Protein 6JLC (pdb70)

Foldseek 3Di:
DCALVNLVVLLVLLVVLLVLVVVVCVLQVPFLQCPCNVLQVVLSVVLNVVSVCRNVVHDDPPDPLLSVLLSVLSSLLSVLSNCCLVQVLFADVVLRNQLSVLSVVLSCQSSDPPHDSVNSVVSSVSNVVSSVVSSPGDGDDQQAFRDSSLLSVLVVLLVVLVVCCVVQQVVWHDPVLSVQLVVLSVVSVVLSPPRRRGSNNSVVSSVSNVVSSVVRNPHDTD

Organism: Mobiluncus curtisii (strain ATCC 43063 / DSM 2711 / V125) (NCBI:txid548479)

Nearest PDB structures (foldseek):
  6jlc-assembly1_A  TM=1.005E+00  e=8.292E-31  Mobiluncus curtisii ATCC 43063
  5h6i-assembly2_B  TM=9.182E-01  e=5.796E-13  Streptococcus agalactiae
  5y2g-assembly1_A  TM=9.085E-01  e=3.911E-11  Escherichia coli K-12
  5h6i-assembly3_C  TM=8.630E-01  e=7.891E-11  Streptococcus agalactiae
  6xss-assembly1_A  TM=3.675E-01  e=2.422E+00  synthetic construct

Sequence (222 aa):
ELTPSEAQSAIDDINAAVETLKEIQSEEPKADWSKEFDKLFATATELTQSLAVVAGGYQTLANPDLIMARTHLIVEIGLTVDKSANNLRYKIQKAHVELGFSVTRAIMRVANIGATVYQLNDSISDLRATYERVSTYRDLKSTDTATIYVKDLLNKAIWNTRVARDKEILTHKNFFRTYQTLNKEITKAVRVWFKAKATVAECDAAIAKLNTAYATAYSAPSV

Radius of gyration: 22.07 Å; Cα contacts (8 Å, |Δi|>4): 274; chains: 1; bounding box: 67×27×44 Å

InterPro domains:
  IPR010860 CAMP factor [PF07373] (126-344)

Secondary structure (DSSP, 8-state):
---HHHHHHHHHHHHHHHHHHHHHHHH-TT-GGGTTHHHHHHHHHHHHHHHHHHHTT----S-HHHHHHHHHHHHHHHHHHHHHHHH-TTB-HHHHHHHHHHHHHHHHHHT-TT--HHHHHHHHHHHHHHHHHHHTSPBPPTTSBPPHHHHHHHHHHHHHHHHHIIIIITTTB-HHHHHHHHHHHHHHHHHHH-TT-BHHHHHHHHHHHHHHHHHHHHSPB-

Solvent-accessible surface area: 12263 Å² total; per-residue (Å²): 204,35,60,68,83,86,0,78,59,3,16,76,73,0,66,58,10,15,106,42,0,105,115,12,54,90,82,2,87,166,6,52,1,14,161,43,1,119,78,0,31,57,13,4,70,115,8,20,112,29,1,49,55,19,31,48,62,156,155,39,177,48,79,56,96,43,21,47,4,32,2,94,0,0,41,16,0,3,97,3,1,52,96,1,10,106,90,4,39,77,30,22,70,113,0,0,79,42,1,2,131,4,1,21,122,2,0,83,76,0,30,63,178,50,6,62,45,178,65,0,64,94,17,16,66,46,0,142,57,4,29,130,108,0,37,109,39,153,81,25,124,64,105,47,59,13,12,51,2,0,26,15,55,0,34,58,13,1,141,94,8,59,72,28,31,61,135,61,0,106,77,90,33,58,137,183,24,42,74,79,2,48,112,43,7,64,112,3,34,172,25,70,145,100,81,148,1,34,4,44,60,0,52,42,4,26,58,113,1,86,92,14,45,58,88,4,114,90,20,116,70,153

B-factor: mean 38.99, std 14.36, range [19.61, 105.81]

Structure (mmCIF, N/CA/C/O backbone):
data_6JLC
#
_entry.id   6JLC
#
_cell.length_a   75.670
_cell.length_b   75.670
_cell.length_c   192.100
_cell.angle_alpha   90.00
_cell.angle_beta   90.00
_cell.angle_gamma   120.00
#
_symmetry.space_group_name_H-M   'P 65 2 2'
#
loop_
_entity.id
_entity.type
_entity.pdbx_description
1 polymer 'CAMP factor'
2 non-polymer 'ACETATE ION'
3 water water
#
loop_
_atom_site.group_PDB
_atom_site.id
_atom_site.type_symbol
_atom_site.label_atom_id
_atom_site.label_alt_id
_atom_site.label_comp_id
_atom_site.label_asym_id
_atom_site.label_entity_id
_atom_site.label_seq_id
_atom_site.pdbx_PDB_ins_code
_atom_site.Cartn_x
_atom_site.Cartn_y
_atom_site.Cartn_z
_atom_site.occupancy
_atom_site.B_iso_or_equiv
_atom_site.auth_seq_id
_atom_site.auth_comp_id
_atom_site.auth_asym_id
_atom_site.auth_atom_id
_atom_site.pdbx_PDB_model_num
ATOM 1 N N . GLU A 1 5 ? 16.432 -14.071 4.811 1.00 78.70 3 GLU A N 1
ATOM 2 C CA . GLU A 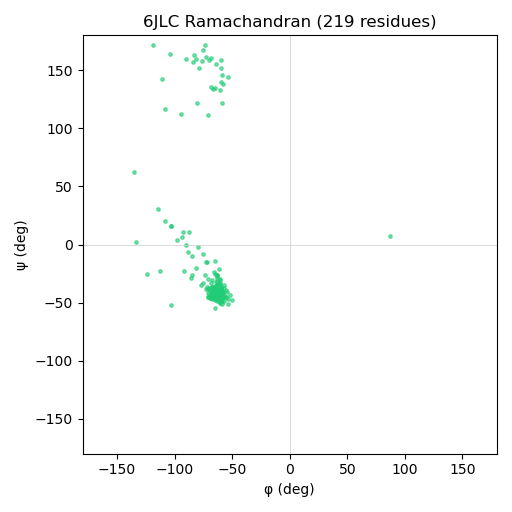1 5 ? 15.789 -15.361 4.698 1.00 71.09 3 GLU A CA 1
ATOM 3 C C . GLU A 1 5 ? 14.362 -15.277 4.178 1.00 57.63 3 GLU A C 1
ATOM 4 O O . GLU A 1 5 ? 13.835 -16.283 3.739 1.00 55.85 3 GLU A O 1
ATOM 10 N N . LEU A 1 6 ? 13.749 -14.097 4.220 1.00 44.96 4 LEU A N 1
ATOM 11 C CA . LEU A 1 6 ? 12.409 -13.946 3.663 1.00 43.03 4 LEU A CA 1
ATOM 12 C C . LEU A 1 6 ? 12.646 -13.457 2.263 1.00 38.21 4 LEU A C 1
ATOM 13 O O . LEU A 1 6 ? 13.126 -12.382 2.073 1.00 39.16 4 LEU A O 1
ATOM 18 N N . THR A 1 7 ? 12.325 -14.275 1.285 1.00 39.20 5 THR A N 1
ATOM 19 C CA . THR A 1 7 ? 12.548 -13.904 -0.097 1.00 34.78 5 THR A CA 1
ATOM 20 C C . THR A 1 7 ? 11.457 -13.015 -0.670 1.00 35.44 5 THR A C 1
ATOM 21 O O . THR A 1 7 ? 10.379 -12.986 -0.161 1.00 30.77 5 THR A O 1
ATOM 25 N N . PRO A 1 8 ? 11.764 -12.299 -1.741 1.00 31.68 6 PRO A N 1
ATOM 26 C CA . PRO A 1 8 ? 10.709 -11.475 -2.354 1.00 30.36 6 PRO A CA 1
ATOM 27 C C . PRO A 1 8 ? 9.462 -12.269 -2.698 1.00 31.39 6 PRO A C 1
ATOM 28 O O . PRO A 1 8 ? 8.336 -11.790 -2.500 1.00 29.28 6 PRO A O 1
ATOM 32 N N . SER A 1 9 ? 9.633 -13.485 -3.214 1.00 28.71 7 SER A N 1
ATOM 33 C CA . SER A 1 9 ? 8.474 -14.288 -3.580 1.00 29.28 7 SER A CA 1
ATOM 34 C C . SER A 1 9 ? 7.647 -14.642 -2.352 1.00 27.99 7 SER A C 1
ATOM 35 O O . SER A 1 9 ? 6.416 -14.506 -2.352 1.00 30.89 7 SER A O 1
ATOM 38 N N . GLU A 1 10 ? 8.312 -15.109 -1.296 1.00 31.03 8 GLU A N 1
ATOM 39 C CA . GLU A 1 10 ? 7.618 -15.395 -0.042 1.00 33.34 8 GLU A CA 1
ATOM 40 C C . GLU A 1 10 ? 6.911 -14.156 0.496 1.00 31.03 8 GLU A C 1
ATOM 41 O O . GLU A 1 10 ? 5.776 -14.247 0.982 1.00 28.60 8 GLU A O 1
ATOM 47 N N . ALA A 1 11 ? 7.561 -12.986 0.409 1.00 29.48 9 ALA A N 1
ATOM 48 C CA . ALA A 1 11 ? 6.926 -11.745 0.856 1.00 28.19 9 ALA A CA 1
ATOM 49 C C . ALA A 1 11 ? 5.684 -11.430 0.032 1.00 28.74 9 ALA A C 1
ATOM 50 O O . ALA A 1 11 ? 4.670 -10.985 0.581 1.00 23.06 9 ALA A O 1
ATOM 52 N N . GLN A 1 12 ? 5.735 -11.656 -1.292 1.00 23.82 10 GLN A N 1
ATOM 53 C CA . GLN A 1 12 ? 4.553 -11.386 -2.105 1.00 26.52 10 GLN A CA 1
ATOM 54 C C . GLN A 1 12 ? 3.417 -12.348 -1.774 1.00 24.50 10 GLN A C 1
ATOM 55 O O . GLN A 1 12 ? 2.249 -11.946 -1.766 1.00 25.53 10 GLN A O 1
ATOM 61 N N . SER A 1 13 ? 3.734 -13.627 -1.511 1.00 26.42 11 SER A N 1
ATOM 62 C CA . SER A 1 13 ? 2.686 -14.574 -1.132 1.00 27.54 11 SER A CA 1
ATOM 63 C C . SER A 1 13 ? 1.998 -14.127 0.145 1.00 27.60 11 SER A C 1
ATOM 64 O O . SER A 1 13 ? 0.772 -14.219 0.265 1.00 26.67 11 SER A O 1
ATOM 67 N N . ALA A 1 14 ? 2.786 -13.655 1.116 1.00 28.43 12 ALA A N 1
ATOM 68 C CA . ALA A 1 14 ? 2.224 -13.155 2.363 1.00 26.91 12 ALA A CA 1
ATOM 69 C C . ALA A 1 14 ? 1.292 -11.981 2.100 1.00 25.14 12 ALA A C 1
ATOM 70 O O . ALA A 1 14 ? 0.181 -11.922 2.639 1.00 26.61 12 ALA A O 1
ATOM 72 N N . ILE A 1 15 ? 1.733 -11.032 1.265 1.00 25.88 13 ILE A N 1
ATOM 73 C CA . ILE A 1 15 ? 0.874 -9.910 0.881 1.00 25.14 13 ILE A CA 1
ATOM 74 C C . ILE A 1 15 ? -0.449 -10.419 0.330 1.00 26.99 13 ILE A C 1
ATOM 75 O O . ILE A 1 15 ? -1.532 -9.974 0.733 1.00 26.36 13 ILE A O 1
ATOM 80 N N . ASP A 1 16 ? -0.377 -11.340 -0.638 1.00 22.69 14 ASP A N 1
ATOM 81 C CA . ASP A 1 16 ? -1.598 -11.848 -1.255 1.00 28.76 14 ASP A CA 1
ATOM 82 C C . ASP A 1 16 ? -2.510 -12.492 -0.217 1.00 28.59 14 ASP A C 1
ATOM 83 O O . ASP A 1 16 ? -3.736 -12.318 -0.268 1.00 25.84 14 ASP A O 1
ATOM 88 N N . ASP A 1 17 ? -1.930 -13.268 0.711 1.00 27.95 15 ASP A N 1
ATOM 89 C CA . ASP A 1 17 ? -2.737 -13.937 1.734 1.00 30.21 15 ASP A CA 1
ATOM 90 C C . ASP A 1 17 ? -3.393 -12.929 2.658 1.00 26.64 15 ASP A C 1
ATOM 91 O O . ASP A 1 17 ? -4.552 -13.105 3.063 1.00 26.17 15 ASP A O 1
ATOM 96 N N . ILE A 1 18 ? -2.662 -11.875 3.013 1.00 26.08 16 ILE A N 1
ATOM 97 C CA . ILE A 1 18 ? -3.228 -10.836 3.866 1.00 25.76 16 ILE A CA 1
ATOM 98 C C . ILE A 1 18 ? -4.373 -10.133 3.148 1.00 29.49 16 ILE A C 1
ATOM 99 O O . ILE A 1 18 ? -5.460 -9.945 3.707 1.00 26.85 16 ILE A O 1
ATOM 104 N N . ASN A 1 19 ? -4.156 -9.753 1.887 1.00 27.68 17 ASN A N 1
ATOM 105 C CA . ASN A 1 19 ? -5.204 -9.035 1.162 1.00 30.68 17 ASN A CA 1
ATOM 106 C C . ASN A 1 19 ? -6.454 -9.894 0.984 1.00 27.99 17 ASN A C 1
ATOM 107 O O . ASN A 1 19 ? -7.582 -9.394 1.102 1.00 30.73 17 ASN A O 1
ATOM 112 N N . ALA A 1 20 ? -6.279 -11.194 0.735 1.00 27.05 18 ALA A N 1
ATOM 113 C CA . ALA A 1 20 ? -7.432 -12.089 0.661 1.00 29.28 18 ALA A CA 1
ATOM 114 C C . ALA A 1 20 ? -8.170 -12.165 1.997 1.00 33.36 18 ALA A C 1
ATOM 115 O O . ALA A 1 20 ? -9.406 -12.189 2.026 1.00 31.21 18 ALA A O 1
ATOM 117 N N . ALA A 1 21 ? -7.433 -12.224 3.114 1.00 30.62 19 ALA A N 1
ATOM 118 C CA . ALA A 1 21 ? -8.085 -12.220 4.420 1.00 28.45 19 ALA A CA 1
ATOM 119 C C . ALA A 1 21 ? -8.862 -10.931 4.632 1.00 31.21 19 ALA A C 1
ATOM 120 O O . ALA A 1 21 ? -9.993 -10.949 5.129 1.00 27.81 19 ALA A O 1
ATOM 122 N N . VAL A 1 22 ? -8.275 -9.798 4.248 1.00 29.09 20 VAL A N 1
ATOM 123 C CA . VAL A 1 22 ? -8.941 -8.519 4.473 1.00 32.83 20 VAL A CA 1
ATOM 124 C C . VAL A 1 22 ? -10.207 -8.412 3.622 1.00 31.48 20 VAL A C 1
ATOM 125 O O . VAL A 1 22 ? -11.229 -7.888 4.079 1.00 29.25 20 VAL A O 1
ATOM 129 N N . GLU A 1 23 ? -10.186 -8.935 2.397 1.00 30.89 21 GLU A N 1
ATOM 130 C CA . GLU A 1 23 ? -11.403 -8.843 1.590 1.00 34.35 21 GLU A CA 1
ATOM 131 C C . GLU A 1 23 ? -12.517 -9.707 2.171 1.00 34.53 21 GLU A C 1
ATOM 132 O O . GLU A 1 23 ? -13.680 -9.292 2.187 1.00 30.40 21 GLU A O 1
ATOM 138 N N . THR A 1 24 ? -12.166 -10.890 2.684 1.00 30.77 22 THR A N 1
ATOM 139 C CA . THR A 1 24 ? -13.167 -11.719 3.349 1.00 32.17 22 THR A CA 1
ATOM 140 C C . THR A 1 24 ? -13.774 -10.982 4.535 1.00 37.71 22 THR A C 1
ATOM 141 O O . THR A 1 24 ? -14.998 -10.965 4.719 1.00 31.45 22 THR A O 1
ATOM 145 N N . LEU A 1 25 ? -12.921 -10.345 5.343 1.00 25.77 23 LEU A N 1
ATOM 146 C CA . LEU A 1 25 ? -13.409 -9.673 6.539 1.00 28.86 23 LEU A CA 1
ATOM 147 C C . LEU A 1 25 ? -14.293 -8.481 6.197 1.00 32.01 23 LEU A C 1
ATOM 148 O O . LEU A 1 25 ? -15.295 -8.239 6.877 1.00 30.24 23 LEU A O 1
ATOM 153 N N . LYS A 1 26 ? -13.936 -7.716 5.161 1.00 31.95 24 LYS A N 1
ATOM 154 C CA . LYS A 1 26 ? -14.761 -6.573 4.774 1.00 36.05 24 LYS A CA 1
ATOM 155 C C . LYS A 1 26 ? -16.148 -7.014 4.316 1.00 35.44 24 LYS A C 1
ATOM 156 O O . LYS A 1 26 ? -17.147 -6.356 4.628 1.00 37.95 24 LYS A O 1
ATOM 162 N N . GLU A 1 27 ? -16.230 -8.121 3.576 1.00 35.42 25 GLU A N 1
ATOM 163 C CA . GLU A 1 27 ? -17.533 -8.629 3.147 1.00 39.74 25 GLU A CA 1
ATOM 164 C C . GLU A 1 27 ? -18.391 -9.011 4.346 1.00 40.06 25 GLU A C 1
ATOM 165 O O . GLU A 1 27 ? -19.569 -8.650 4.422 1.00 37.47 25 GLU A O 1
ATOM 171 N N . ILE A 1 28 ? -17.817 -9.741 5.299 1.00 35.52 26 ILE A N 1
ATOM 172 C CA . ILE A 1 28 ? -18.591 -10.125 6.474 1.00 36.30 26 ILE A CA 1
ATOM 173 C C . ILE A 1 28 ? -18.985 -8.897 7.286 1.00 41.61 26 ILE A C 1
ATOM 174 O O . ILE A 1 28 ? -20.093 -8.830 7.839 1.00 40.95 26 ILE A O 1
ATOM 179 N N . GLN A 1 29 ? -18.093 -7.905 7.376 1.00 34.25 27 GLN A N 1
ATOM 180 C CA . GLN A 1 29 ? -18.428 -6.700 8.131 1.00 38.64 27 GLN A CA 1
ATOM 181 C C . GLN A 1 29 ? -19.602 -5.971 7.493 1.00 42.87 27 GLN A C 1
ATOM 182 O O . GLN A 1 29 ? -20.461 -5.419 8.194 1.00 43.80 27 GLN A O 1
ATOM 188 N N . SER A 1 30 ? -19.643 -5.959 6.161 1.00 39.84 28 SER A N 1
ATOM 189 C CA . SER A 1 30 ? -20.764 -5.378 5.431 1.00 45.40 28 SER A CA 1
ATOM 190 C C . SER A 1 30 ? -22.075 -6.079 5.776 1.00 45.95 28 SER A C 1
ATOM 191 O O . SER A 1 30 ? -23.117 -5.431 5.915 1.00 47.96 28 SER A O 1
ATOM 194 N N . GLU A 1 31 ? -22.040 -7.402 5.930 1.00 39.03 29 GLU A N 1
ATOM 195 C CA . GLU A 1 31 ? -23.269 -8.146 6.186 1.00 43.64 29 GLU A CA 1
ATOM 196 C C . GLU A 1 31 ? -23.645 -8.177 7.663 1.00 44.91 29 GLU A C 1
ATOM 197 O O . GLU A 1 31 ? -24.827 -8.341 7.993 1.00 42.62 29 GLU A O 1
ATOM 203 N N . GLU A 1 32 ? -22.674 -8.049 8.572 1.00 34.46 30 GLU A N 1
ATOM 204 C CA . GLU A 1 32 ? -22.937 -8.186 10.002 1.00 38.31 30 GLU A CA 1
ATOM 205 C C . GLU A 1 32 ? -22.234 -7.065 10.770 1.00 43.51 30 GLU A C 1
ATOM 206 O O . GLU A 1 32 ? -21.386 -7.317 11.621 1.00 36.41 30 GLU A O 1
ATOM 212 N N . PRO A 1 33 ? -22.610 -5.806 10.501 1.00 46.11 31 PRO A N 1
ATOM 213 C CA . PRO A 1 33 ? -21.822 -4.676 11.049 1.00 42.89 31 PRO A CA 1
ATOM 214 C C . PRO A 1 33 ? -21.812 -4.590 12.564 1.00 38.80 31 PRO A C 1
ATOM 215 O O . PRO A 1 33 ? -20.862 -4.038 13.137 1.00 43.33 31 PRO A O 1
ATOM 219 N N . LYS A 1 34 ? -22.846 -5.090 13.233 1.00 36.27 32 LYS A N 1
ATOM 220 C CA . LYS A 1 34 ? -22.923 -5.038 14.684 1.00 42.97 32 LYS A CA 1
ATOM 221 C C . LYS A 1 34 ? -22.366 -6.296 15.345 1.00 47.07 32 LYS A C 1
ATOM 222 O O . LYS A 1 34 ? -22.543 -6.472 16.555 1.00 47.70 32 LYS A O 1
ATOM 228 N N . ALA A 1 35 ? -21.701 -7.170 14.584 1.00 40.55 33 ALA A N 1
ATOM 229 C CA . ALA A 1 35 ? -21.165 -8.399 15.157 1.00 38.43 33 ALA A CA 1
ATOM 230 C C . ALA A 1 35 ? -20.183 -8.092 16.278 1.00 37.34 33 ALA A C 1
ATOM 231 O O . ALA A 1 35 ? -19.460 -7.096 16.245 1.00 39.48 33 ALA A O 1
ATOM 233 N N . ASP A 1 36 ? -20.176 -8.964 17.291 1.00 38.64 34 ASP A N 1
ATOM 234 C CA . ASP A 1 36 ? -19.251 -8.799 18.408 1.00 43.99 34 ASP A CA 1
ATOM 235 C C . ASP A 1 36 ? -17.795 -8.844 17.944 1.00 45.17 34 ASP A C 1
ATOM 236 O O . ASP A 1 36 ? -16.939 -8.146 18.502 1.00 43.42 34 ASP A O 1
ATOM 241 N N . TRP A 1 37 ? -17.501 -9.638 16.911 1.00 39.89 35 TRP A N 1
ATOM 242 C CA . TRP A 1 37 ? -16.128 -9.772 16.436 1.00 38.35 35 TRP A CA 1
ATOM 243 C C . TRP A 1 37 ? -15.609 -8.529 15.711 1.00 42.07 35 TRP A C 1
ATOM 244 O O . TRP A 1 37 ? -14.393 -8.403 15.529 1.00 43.85 35 TRP A O 1
ATOM 255 N N . SER A 1 38 ? -16.480 -7.605 15.301 1.00 38.89 36 SER A N 1
ATOM 256 C CA . SER A 1 38 ? -16.067 -6.503 14.438 1.00 37.09 36 SER A CA 1
ATOM 257 C C . SER A 1 38 ? -15.693 -5.239 15.206 1.00 38.02 36 SER A C 1
ATOM 258 O O . SER A 1 38 ? -15.424 -4.203 14.578 1.00 32.56 36 SER A O 1
ATOM 261 N N . LYS A 1 39 ? -15.646 -5.304 16.541 1.00 38.23 37 LYS A N 1
ATOM 262 C CA . LYS A 1 39 ? -15.381 -4.112 17.345 1.00 42.02 37 LYS A CA 1
ATOM 263 C C . LYS A 1 39 ? -14.126 -3.369 16.887 1.00 38.41 37 LYS A C 1
ATOM 264 O O . LYS A 1 39 ? -14.134 -2.139 16.776 1.00 38.14 37 LYS A O 1
ATOM 270 N N . GLU A 1 40 ? -13.046 -4.093 16.588 1.00 35.19 38 GLU A N 1
ATOM 271 C CA . GLU A 1 40 ? -11.766 -3.469 16.265 1.00 33.01 38 GLU A CA 1
ATOM 272 C C . GLU A 1 40 ? -11.332 -3.714 14.817 1.00 32.42 38 GLU A C 1
ATOM 273 O O . GLU A 1 40 ? -10.134 -3.760 14.518 1.00 30.58 38 GLU A O 1
ATOM 279 N N . PHE A 1 41 ? -12.286 -3.847 13.893 1.00 33.17 39 PHE A N 1
ATOM 280 C CA . PHE A 1 41 ? -11.906 -4.109 12.505 1.00 31.74 39 PHE A CA 1
ATOM 281 C C . PHE A 1 41 ? -11.095 -2.956 11.912 1.00 29.04 39 PHE A C 1
ATOM 282 O O . PHE A 1 41 ? -10.212 -3.186 11.081 1.00 28.26 39 PHE A O 1
ATOM 290 N N . ASP A 1 42 ? -11.353 -1.717 12.346 1.00 35.03 40 ASP A N 1
ATOM 291 C CA . ASP A 1 42 ? -10.588 -0.571 11.840 1.00 38.63 40 ASP A CA 1
ATOM 292 C C . ASP A 1 42 ? -9.100 -0.708 12.153 1.00 35.82 40 ASP A C 1
ATOM 293 O O . ASP A 1 42 ? -8.242 -0.505 11.283 1.00 32.41 40 ASP A O 1
ATOM 298 N N . LYS A 1 43 ? -8.779 -1.039 13.403 1.00 31.64 41 LYS A N 1
ATOM 299 C CA . LYS A 1 43 ? -7.392 -1.281 13.783 1.00 31.43 41 LYS A CA 1
ATOM 300 C C . LYS A 1 43 ? -6.789 -2.434 12.982 1.00 27.99 41 LYS A C 1
ATOM 301 O O . LYS A 1 43 ? -5.635 -2.361 12.541 1.00 31.93 41 LYS A O 1
ATOM 307 N N . LEU A 1 44 ? -7.557 -3.507 12.789 1.00 25.39 42 LEU A N 1
ATOM 308 C CA . LEU A 1 44 ? -7.074 -4.658 12.025 1.00 26.71 42 LEU A CA 1
ATOM 309 C C . LEU A 1 44 ? -6.696 -4.264 10.601 1.00 30.30 42 LEU A C 1
ATOM 310 O O . LEU A 1 44 ? -5.633 -4.655 10.095 1.00 26.69 42 LEU A O 1
ATOM 315 N N . PHE A 1 45 ? -7.571 -3.511 9.924 1.00 27.21 43 PHE A N 1
ATOM 316 C CA . PHE A 1 45 ? -7.304 -3.150 8.532 1.00 28.06 43 PHE A CA 1
ATOM 317 C C . PHE A 1 45 ? -6.107 -2.212 8.424 1.00 27.28 43 PHE A C 1
ATOM 318 O O . PHE A 1 45 ? -5.301 -2.324 7.491 1.00 29.37 43 PHE A O 1
ATOM 326 N N . ALA A 1 46 ? -5.974 -1.279 9.369 1.00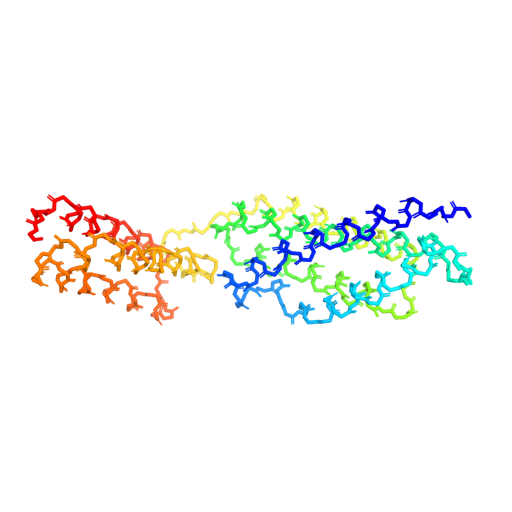 28.24 44 ALA A N 1
ATOM 327 C CA . ALA A 1 46 ? -4.813 -0.401 9.363 1.00 24.50 44 ALA A CA 1
ATOM 328 C C . ALA A 1 46 ? -3.531 -1.194 9.585 1.00 27.19 44 ALA A C 1
ATOM 329 O O . ALA A 1 46 ? -2.509 -0.922 8.945 1.00 25.74 44 ALA A O 1
ATOM 331 N N . THR A 1 47 ? -3.563 -2.173 10.497 1.00 26.31 45 THR A N 1
ATOM 332 C CA . THR A 1 47 ? -2.391 -3.012 10.723 1.00 25.93 45 THR A CA 1
ATOM 333 C C . THR A 1 47 ? -2.058 -3.822 9.479 1.00 25.31 45 THR A C 1
ATOM 334 O O . THR A 1 47 ? -0.884 -3.997 9.133 1.00 24.85 45 THR A O 1
ATOM 338 N N . ALA A 1 48 ? -3.085 -4.328 8.795 1.00 24.05 46 ALA A N 1
ATOM 339 C CA . ALA A 1 48 ? -2.855 -5.114 7.589 1.00 24.43 46 ALA A CA 1
ATOM 340 C C . ALA A 1 48 ? -2.139 -4.285 6.536 1.00 27.67 46 ALA A C 1
ATOM 341 O O . ALA A 1 48 ? -1.237 -4.772 5.840 1.00 24.44 46 ALA A O 1
ATOM 343 N N . THR A 1 49 ? -2.513 -3.008 6.434 1.00 27.96 47 THR A N 1
ATOM 344 C CA . THR A 1 49 ? -1.847 -2.105 5.510 1.00 27.22 47 THR A CA 1
ATOM 345 C C . THR A 1 49 ? -0.387 -1.896 5.882 1.00 28.13 47 THR A C 1
ATOM 346 O O . THR A 1 49 ? 0.490 -1.917 5.011 1.00 28.06 47 THR A O 1
ATOM 350 N N . GLU A 1 50 ? -0.103 -1.687 7.168 1.00 25.36 48 GLU A N 1
ATOM 351 C CA . GLU A 1 50 ? 1.286 -1.537 7.585 1.00 27.91 48 GLU A CA 1
ATOM 352 C C . GLU A 1 50 ? 2.074 -2.804 7.293 1.00 25.42 48 GLU A C 1
ATOM 353 O O . GLU A 1 50 ? 3.240 -2.740 6.885 1.00 27.90 48 GLU A O 1
ATOM 359 N N . LEU A 1 51 ? 1.454 -3.965 7.512 1.00 24.77 49 LEU A N 1
ATOM 360 C CA . LEU A 1 51 ? 2.148 -5.229 7.301 1.00 26.33 49 LEU A CA 1
ATOM 361 C C . LEU A 1 51 ? 2.474 -5.439 5.818 1.00 25.04 49 LEU A C 1
ATOM 362 O O . LEU A 1 51 ? 3.602 -5.812 5.468 1.00 26.53 49 LEU A O 1
ATOM 367 N N . THR A 1 52 ? 1.524 -5.161 4.928 1.00 26.13 50 THR A N 1
ATOM 368 C CA . THR A 1 52 ? 1.816 -5.380 3.515 1.00 27.81 50 THR A CA 1
ATOM 369 C C . THR A 1 52 ? 2.803 -4.346 2.991 1.00 26.54 50 THR A C 1
ATOM 370 O O . THR A 1 52 ? 3.590 -4.649 2.090 1.00 29.02 50 THR A O 1
ATOM 374 N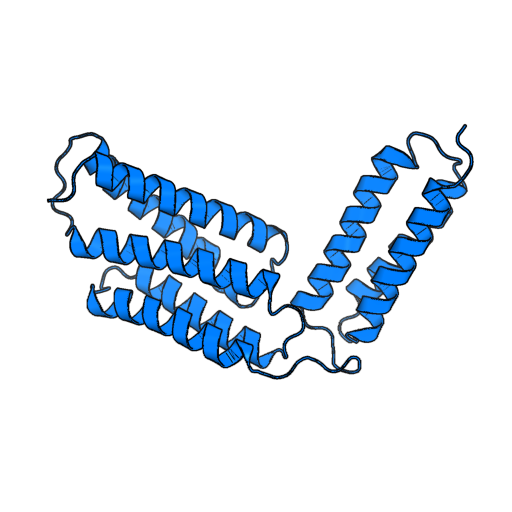 N . GLN A 1 53 ? 2.809 -3.137 3.560 1.00 28.23 51 GLN A N 1
ATOM 375 C CA . GLN A 1 53 ? 3.813 -2.147 3.173 1.00 31.45 51 GLN A CA 1
ATOM 376 C C . GLN A 1 53 ? 5.210 -2.602 3.575 1.00 30.79 51 GLN A C 1
ATOM 377 O O . GLN A 1 53 ? 6.174 -2.419 2.820 1.00 30.52 51 GLN A O 1
ATOM 383 N N . SER A 1 54 ? 5.342 -3.191 4.764 1.00 26.28 52 SER A N 1
ATOM 384 C CA . SER A 1 54 ? 6.633 -3.726 5.174 1.00 24.91 52 SER A CA 1
ATOM 385 C C . SER A 1 54 ? 7.031 -4.907 4.299 1.00 32.02 52 SER A C 1
ATOM 386 O O . SER A 1 54 ? 8.209 -5.062 3.948 1.00 31.20 52 SER A O 1
ATOM 389 N N . LEU A 1 55 ? 6.064 -5.758 3.953 1.00 25.10 53 LEU A N 1
ATOM 390 C CA . LEU A 1 55 ? 6.357 -6.875 3.057 1.00 28.06 53 LEU A CA 1
ATOM 391 C C . LEU A 1 55 ? 6.693 -6.387 1.656 1.00 27.83 53 LEU A C 1
ATOM 392 O O . LEU A 1 55 ? 7.542 -6.976 0.973 1.00 30.49 53 LEU A O 1
ATOM 397 N N . ALA A 1 56 ? 6.018 -5.325 1.201 1.00 25.28 54 ALA A N 1
ATOM 398 C CA . ALA A 1 56 ? 6.255 -4.823 -0.148 1.00 30.09 54 ALA A CA 1
ATOM 399 C C . ALA A 1 56 ? 7.685 -4.337 -0.306 1.00 32.05 54 ALA A C 1
ATOM 400 O O . ALA A 1 56 ? 8.243 -4.379 -1.413 1.00 34.61 54 ALA A O 1
ATOM 402 N N . VAL A 1 57 ? 8.291 -3.871 0.785 1.00 28.18 55 VAL A N 1
ATOM 403 C CA . VAL A 1 57 ? 9.688 -3.465 0.745 1.00 32.14 55 VAL A CA 1
ATOM 404 C C . VAL A 1 57 ? 10.568 -4.649 0.375 1.00 34.26 55 VAL A C 1
ATOM 405 O O . VAL A 1 57 ? 11.474 -4.531 -0.460 1.00 38.28 55 VAL A O 1
ATOM 409 N N . VAL A 1 58 ? 10.298 -5.817 0.973 1.00 28.28 56 VAL A N 1
ATOM 410 C CA . VAL A 1 58 ? 11.071 -7.015 0.653 1.00 31.80 56 VAL A CA 1
ATOM 411 C C . VAL A 1 58 ? 10.738 -7.501 -0.753 1.00 28.87 56 VAL A C 1
ATOM 412 O O . VAL A 1 58 ? 11.635 -7.846 -1.536 1.00 30.38 56 VAL A O 1
ATOM 416 N N . ALA A 1 59 ? 9.447 -7.549 -1.099 1.00 27.12 57 ALA A N 1
ATOM 417 C CA . ALA A 1 59 ? 9.073 -8.025 -2.432 1.00 29.41 57 ALA A CA 1
ATOM 418 C C . ALA A 1 59 ? 9.675 -7.150 -3.524 1.00 36.84 57 ALA A C 1
ATOM 419 O O . ALA A 1 59 ? 9.964 -7.640 -4.626 1.00 35.46 57 ALA A O 1
ATOM 421 N N . GLY A 1 60 ? 9.884 -5.864 -3.233 1.00 30.36 58 GLY A N 1
ATOM 422 C CA . GLY A 1 60 ? 10.484 -4.919 -4.162 1.00 29.16 58 GLY A CA 1
ATOM 423 C C . GLY A 1 60 ? 11.988 -4.980 -4.254 1.00 31.45 58 GLY A C 1
ATOM 424 O O . GLY A 1 60 ? 12.588 -4.228 -5.030 1.00 31.40 58 GLY A O 1
ATOM 425 N N . GLY A 1 61 ? 12.626 -5.845 -3.466 1.00 31.41 59 GLY A N 1
ATOM 426 C CA . GLY A 1 61 ? 14.064 -6.000 -3.516 1.00 31.74 59 GLY A CA 1
ATOM 427 C C . GLY A 1 61 ? 14.840 -5.048 -2.642 1.00 36.50 59 GLY A C 1
ATOM 428 O O . GLY A 1 61 ? 16.074 -5.011 -2.736 1.00 37.17 59 GLY A O 1
ATOM 429 N N . TYR A 1 62 ? 14.162 -4.274 -1.805 1.00 33.72 60 TYR A N 1
ATOM 430 C CA . TYR A 1 62 ? 14.814 -3.416 -0.838 1.00 30.80 60 TYR A CA 1
ATOM 431 C C . TYR A 1 62 ? 15.010 -4.197 0.459 1.00 39.35 60 TYR A C 1
ATOM 432 O O . TYR A 1 62 ? 14.353 -5.211 0.704 1.00 46.46 60 TYR A O 1
ATOM 441 N N . GLN A 1 63 ? 15.938 -3.734 1.278 1.00 44.20 61 GLN A N 1
ATOM 442 C CA . GLN A 1 63 ? 16.299 -4.445 2.498 1.00 52.59 61 GLN A CA 1
ATOM 443 C C . GLN A 1 63 ? 15.789 -3.680 3.712 1.00 55.69 61 GLN A C 1
ATOM 444 O O . GLN A 1 63 ? 16.220 -2.548 3.965 1.00 50.30 61 GLN A O 1
ATOM 450 N N . THR A 1 64 ? 14.882 -4.303 4.461 1.00 55.86 62 THR A N 1
ATOM 451 C CA . THR A 1 64 ? 14.408 -3.786 5.733 1.00 47.60 62 THR A CA 1
ATOM 452 C C . THR A 1 64 ? 14.925 -4.677 6.854 1.00 51.37 62 THR A C 1
ATOM 453 O O . THR A 1 64 ? 15.016 -5.899 6.694 1.00 44.36 62 THR A O 1
ATOM 457 N N . LEU A 1 65 ? 15.278 -4.069 7.982 1.00 50.67 63 LEU A N 1
ATOM 458 C CA . LEU A 1 65 ? 15.776 -4.834 9.115 1.00 54.01 63 LEU A CA 1
ATOM 459 C C . LEU A 1 65 ? 14.660 -5.336 10.026 1.00 54.52 63 LEU A C 1
ATOM 460 O O . LEU A 1 65 ? 14.949 -5.846 11.113 1.00 50.57 63 LEU A O 1
ATOM 465 N N . ALA A 1 66 ? 13.403 -5.226 9.601 1.00 55.12 64 ALA A N 1
ATOM 466 C CA . ALA A 1 66 ? 12.294 -5.751 10.388 1.00 61.88 64 ALA A CA 1
ATOM 467 C C . ALA A 1 66 ? 12.382 -7.274 10.490 1.00 65.22 64 ALA A C 1
ATOM 468 O O . ALA A 1 66 ? 12.623 -7.967 9.496 1.00 73.22 64 ALA A O 1
ATOM 470 N N . ASN A 1 67 ? 12.184 -7.785 11.709 1.00 49.32 65 ASN A N 1
ATOM 471 C CA . ASN A 1 67 ? 12.349 -9.203 12.034 1.00 37.68 65 ASN A CA 1
ATOM 472 C C . ASN A 1 67 ? 11.432 -10.094 11.190 1.00 45.54 65 ASN A C 1
ATOM 473 O O . ASN A 1 67 ? 10.202 -9.937 11.258 1.00 42.29 65 ASN A O 1
ATOM 478 N N . PRO A 1 68 ? 11.974 -11.058 10.425 1.00 52.81 66 PRO A N 1
ATOM 479 C CA . PRO A 1 68 ? 11.108 -11.874 9.547 1.00 50.82 66 PRO A CA 1
ATOM 480 C C . PRO A 1 68 ? 10.194 -12.837 10.288 1.00 48.42 66 PRO A C 1
ATOM 481 O O . PRO A 1 68 ? 9.060 -13.070 9.844 1.00 34.12 66 PRO A O 1
ATOM 485 N N . ASP A 1 69 ? 10.663 -13.452 11.379 1.00 38.34 67 ASP A N 1
ATOM 486 C CA . ASP A 1 69 ? 9.796 -14.373 12.106 1.00 40.19 67 ASP A CA 1
ATOM 487 C C . ASP A 1 69 ? 8.597 -13.631 12.679 1.00 33.71 67 ASP A C 1
ATOM 488 O O . ASP A 1 69 ? 7.487 -14.175 12.743 1.00 32.54 67 ASP A O 1
ATOM 493 N N . LEU A 1 70 ? 8.806 -12.374 13.071 1.00 35.10 68 LEU A N 1
ATOM 494 C CA . LEU A 1 70 ? 7.728 -11.541 13.589 1.00 32.37 68 LEU A CA 1
ATOM 495 C C . LEU A 1 70 ? 6.756 -11.144 12.484 1.00 33.79 68 LEU A C 1
ATOM 496 O O . LEU A 1 70 ? 5.535 -11.208 12.666 1.00 27.75 68 LEU A O 1
ATOM 501 N N . ILE A 1 71 ? 7.278 -10.718 11.326 1.00 29.19 69 ILE A N 1
ATOM 502 C CA . ILE A 1 71 ? 6.395 -10.315 10.232 1.00 24.87 69 ILE A CA 1
ATOM 503 C C . ILE A 1 71 ? 5.529 -11.490 9.788 1.00 23.66 69 ILE A C 1
ATOM 504 O O . ILE A 1 71 ? 4.341 -11.324 9.476 1.00 27.23 69 ILE A O 1
ATOM 509 N N . MET A 1 72 ? 6.099 -12.696 9.758 1.00 26.17 70 MET A N 1
ATOM 510 C CA . MET A 1 72 ? 5.332 -13.853 9.310 1.00 27.63 70 MET A CA 1
ATOM 511 C C . MET A 1 72 ? 4.344 -14.314 10.379 1.00 26.62 70 MET A C 1
ATOM 512 O O . MET A 1 72 ? 3.265 -14.816 10.047 1.00 24.43 70 MET A O 1
ATOM 517 N N . ALA A 1 73 ? 4.698 -14.176 11.661 1.00 28.51 71 ALA A N 1
ATOM 518 C CA . ALA A 1 73 ? 3.730 -14.473 12.715 1.00 25.95 71 ALA A CA 1
ATOM 519 C C . ALA A 1 73 ? 2.539 -13.515 12.646 1.00 24.22 71 ALA A C 1
ATOM 520 O O . ALA A 1 73 ? 1.385 -13.941 12.789 1.00 25.24 71 ALA A O 1
ATOM 522 N N . ARG A 1 74 ? 2.791 -12.219 12.407 1.00 26.43 72 ARG A N 1
ATOM 523 C CA . ARG A 1 74 ? 1.675 -11.287 12.227 1.00 25.25 72 ARG A CA 1
ATOM 524 C C . ARG A 1 74 ? 0.844 -11.663 11.005 1.00 26.23 72 ARG A C 1
ATOM 525 O O . ARG A 1 74 ? -0.392 -11.582 11.030 1.00 24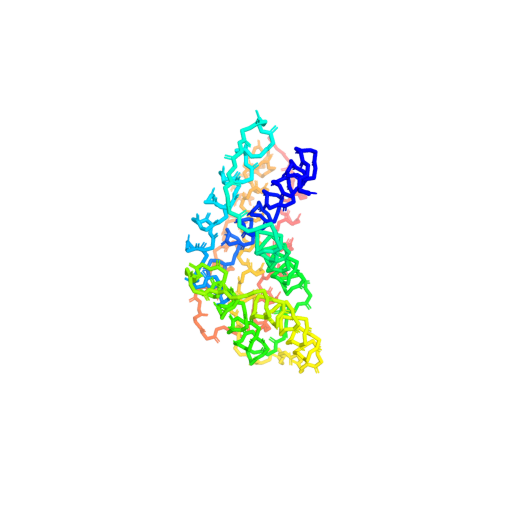.66 72 ARG A O 1
ATOM 533 N N . THR A 1 75 ? 1.516 -12.072 9.920 1.00 23.17 73 THR A N 1
ATOM 534 C CA . THR A 1 75 ? 0.819 -12.495 8.707 1.00 22.52 73 THR A CA 1
ATOM 535 C C . THR A 1 75 ? -0.081 -13.688 8.993 1.00 24.99 73 THR A C 1
ATOM 536 O O . THR A 1 75 ? -1.266 -13.686 8.641 1.00 24.35 73 THR A O 1
ATOM 540 N N . HIS A 1 76 ? 0.471 -14.725 9.632 1.00 24.00 74 HIS A N 1
ATOM 541 C CA . HIS A 1 76 ? -0.334 -15.897 9.960 1.00 26.56 74 HIS A CA 1
ATOM 542 C C . HIS A 1 76 ? -1.515 -15.537 10.851 1.00 22.33 74 HIS A C 1
ATOM 543 O O . HIS A 1 76 ? -2.598 -16.112 10.705 1.00 23.15 74 HIS A O 1
ATOM 550 N N . LEU A 1 77 ? -1.335 -14.587 11.775 1.00 23.34 75 LEU A N 1
ATOM 551 C CA . LEU A 1 77 ? -2.441 -14.246 12.671 1.00 19.61 75 LEU A CA 1
ATOM 552 C C . LEU A 1 77 ? -3.559 -13.504 11.931 1.00 24.51 75 LEU A C 1
ATOM 553 O O . LEU A 1 77 ? -4.747 -13.774 12.155 1.00 23.73 75 LEU A O 1
ATOM 558 N N . ILE A 1 78 ? -3.208 -12.572 11.039 1.00 22.34 76 ILE A N 1
ATOM 559 C CA . ILE A 1 78 ? -4.250 -11.919 10.249 1.00 22.64 76 ILE A CA 1
ATOM 560 C C . ILE A 1 78 ? -5.015 -12.946 9.425 1.00 24.93 76 ILE A C 1
ATOM 561 O O . ILE A 1 78 ? -6.251 -12.910 9.361 1.00 24.27 76 ILE A O 1
ATOM 566 N N . VAL A 1 79 ? -4.305 -13.904 8.816 1.00 22.97 77 VAL A N 1
ATOM 567 C CA . VAL A 1 79 ? -4.985 -14.939 8.040 1.00 21.42 77 VAL A CA 1
ATOM 568 C C . VAL A 1 79 ? -5.922 -15.735 8.934 1.00 26.73 77 VAL A C 1
ATOM 569 O O . VAL A 1 79 ? -7.060 -16.040 8.560 1.00 23.74 77 VAL A O 1
ATOM 573 N N . GLU A 1 80 ? -5.463 -16.055 10.147 1.00 24.50 78 GLU A N 1
ATOM 574 C CA . GLU A 1 80 ? -6.270 -16.837 11.075 1.00 23.39 78 GLU A CA 1
ATOM 575 C C . GLU A 1 80 ? -7.505 -16.073 11.518 1.00 23.13 78 GLU A C 1
ATOM 576 O O . GLU A 1 80 ? -8.572 -16.671 11.706 1.00 26.28 78 GLU A O 1
ATOM 582 N N . ILE A 1 81 ? -7.365 -14.766 11.750 1.00 24.30 79 ILE A N 1
ATOM 583 C CA . ILE A 1 81 ? -8.530 -13.962 12.099 1.00 22.72 79 ILE A CA 1
ATOM 584 C C . ILE A 1 81 ? -9.556 -14.032 10.977 1.00 24.82 79 ILE A C 1
ATOM 585 O O . ILE A 1 81 ? -10.756 -14.231 11.213 1.00 25.03 79 ILE A O 1
ATOM 590 N N . GLY A 1 82 ? -9.100 -13.883 9.732 1.00 24.45 80 GLY A N 1
ATOM 591 C CA . GLY A 1 82 ? -10.007 -14.031 8.600 1.00 27.05 80 GLY A CA 1
ATOM 592 C C . GLY A 1 82 ? -10.699 -15.386 8.574 1.00 32.72 80 GLY A C 1
ATOM 593 O O . GLY A 1 82 ? -11.921 -15.471 8.424 1.00 28.79 80 GLY A O 1
ATOM 594 N N . LEU A 1 83 ? -9.917 -16.462 8.723 1.00 27.63 81 LEU A N 1
ATOM 595 C CA . LEU A 1 83 ? -10.508 -17.799 8.697 1.00 29.89 81 LEU A CA 1
ATOM 596 C C . LEU A 1 83 ? -11.528 -17.973 9.809 1.00 30.11 81 LEU A C 1
ATOM 597 O O . LEU A 1 83 ? -12.577 -18.602 9.608 1.00 26.81 81 LEU A O 1
ATOM 602 N N . THR A 1 84 ? -11.221 -17.450 10.999 1.00 26.51 82 THR A N 1
ATOM 603 C CA . THR A 1 84 ? -12.081 -17.676 12.156 1.00 26.39 82 THR A CA 1
ATOM 604 C C . THR A 1 84 ? -13.425 -16.975 11.983 1.00 24.54 82 THR A C 1
ATOM 605 O O . THR A 1 84 ? -14.487 -17.552 12.263 1.00 28.39 82 THR A O 1
ATOM 609 N N . VAL A 1 85 ? -13.389 -15.709 11.568 1.00 25.02 83 VAL A N 1
ATOM 610 C CA . VAL A 1 85 ? -14.613 -14.941 11.396 1.00 25.55 83 VAL A CA 1
ATOM 611 C C . VAL A 1 85 ? -15.448 -15.536 10.267 1.00 27.64 83 VAL A C 1
ATOM 612 O O . VAL A 1 85 ? -16.678 -15.597 10.354 1.00 28.27 83 VAL A O 1
ATOM 616 N N . ASP A 1 86 ? -14.789 -16.010 9.208 1.00 27.35 84 ASP A N 1
ATOM 617 C CA . ASP A 1 86 ? -15.503 -16.631 8.092 1.00 27.50 84 ASP A CA 1
ATOM 618 C C . ASP A 1 86 ? -16.228 -17.894 8.550 1.00 28.56 84 ASP A C 1
ATOM 619 O O . ASP A 1 86 ? -17.415 -18.085 8.262 1.00 29.75 84 ASP A O 1
ATOM 624 N N . LYS A 1 87 ? -15.526 -18.772 9.271 1.00 26.61 85 LYS A N 1
ATOM 625 C CA . LYS A 1 87 ? -16.170 -19.990 9.759 1.00 32.58 85 LYS A CA 1
ATOM 626 C C . LYS A 1 87 ? -17.296 -19.657 10.723 1.00 29.24 85 LYS A C 1
ATOM 627 O O . LYS A 1 87 ? -18.363 -20.283 10.692 1.00 30.44 85 LYS A O 1
ATOM 633 N N . SER A 1 88 ? -17.062 -18.689 11.609 1.00 28.24 86 SER A N 1
ATOM 634 C CA . SER A 1 88 ? -18.083 -18.313 12.578 1.00 25.88 86 SER A CA 1
ATOM 635 C C . SER A 1 88 ? -19.342 -17.812 11.880 1.00 28.47 86 SER A C 1
ATOM 636 O O . SER A 1 88 ? -20.457 -18.254 12.190 1.00 30.46 86 SER A O 1
ATOM 639 N N . ALA A 1 89 ? -19.170 -16.887 10.930 1.00 25.61 87 ALA A N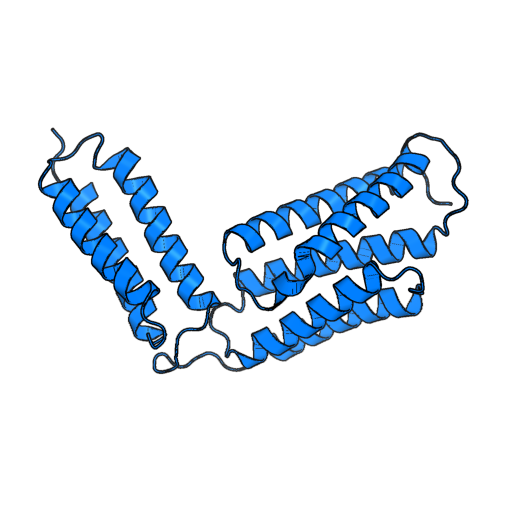 1
ATOM 640 C CA . ALA A 1 89 ? -20.307 -16.311 10.216 1.00 37.42 87 ALA A CA 1
ATOM 641 C C . ALA A 1 89 ? -21.100 -17.385 9.486 1.00 38.85 87 ALA A C 1
ATOM 642 O O . ALA A 1 89 ? -22.334 -17.335 9.434 1.00 43.59 87 ALA A O 1
ATOM 644 N N . ASN A 1 90 ? -20.409 -18.373 8.928 1.00 34.44 88 ASN A N 1
ATOM 645 C CA . ASN A 1 90 ? -21.060 -19.379 8.108 1.00 34.19 88 ASN A CA 1
ATOM 646 C C . ASN A 1 90 ? -21.626 -20.538 8.912 1.00 39.42 88 ASN A C 1
ATOM 647 O O . ASN A 1 90 ? -22.619 -21.136 8.486 1.00 42.28 88 ASN A O 1
ATOM 652 N N . ASN A 1 91 ? -21.031 -20.868 10.065 1.00 27.91 89 ASN A N 1
ATOM 653 C CA . ASN A 1 91 ? -21.402 -22.072 10.793 1.00 29.46 89 ASN A CA 1
ATOM 654 C C . ASN A 1 91 ? -22.090 -21.839 12.133 1.00 33.25 89 ASN A C 1
ATOM 655 O O . ASN A 1 91 ? -22.783 -22.746 12.606 1.00 36.79 89 ASN A O 1
ATOM 660 N N . LEU A 1 92 ? -21.920 -20.674 12.767 1.00 30.02 90 LEU A N 1
ATOM 661 C CA . LEU A 1 92 ? -22.391 -20.478 14.137 1.00 24.95 90 LEU A CA 1
ATOM 662 C C . LEU A 1 92 ? -23.610 -19.558 14.218 1.00 29.45 90 LEU A C 1
ATOM 663 O O . LEU A 1 92 ? -23.919 -19.038 15.299 1.00 28.72 90 LEU A O 1
ATOM 668 N N . ARG A 1 93 ? -24.335 -19.381 13.105 1.00 30.19 91 ARG A N 1
ATOM 669 C CA . ARG A 1 93 ? -25.359 -18.337 13.045 1.00 30.94 91 ARG A CA 1
ATOM 670 C C . ARG A 1 93 ? -26.447 -18.527 14.094 1.00 32.21 91 ARG A C 1
ATOM 671 O O . ARG A 1 93 ? -26.974 -17.540 14.628 1.00 32.75 91 ARG A O 1
ATOM 679 N N . TYR A 1 94 ? -26.792 -19.775 14.418 1.00 27.22 92 TYR A N 1
ATOM 680 C CA . TYR A 1 94 ? -27.861 -20.058 15.368 1.00 31.39 92 TYR A CA 1
ATOM 681 C C . TYR A 1 94 ? -27.344 -20.465 16.742 1.00 32.74 92 TYR A C 1
ATOM 682 O O . TYR A 1 94 ? -28.107 -21.019 17.541 1.00 32.58 92 TYR A O 1
ATOM 691 N N . LYS A 1 95 ? -26.069 -20.214 17.037 1.00 29.88 93 LYS A N 1
ATOM 692 C CA . LYS A 1 95 ? -25.573 -20.537 18.366 1.00 27.31 93 LYS A CA 1
ATOM 693 C C . LYS A 1 95 ? -26.049 -19.497 19.378 1.00 26.85 93 LYS A C 1
ATOM 694 O O . LYS A 1 95 ? -26.372 -18.359 19.032 1.00 30.61 93 LYS A O 1
ATOM 700 N N . ILE A 1 96 ? -26.070 -19.901 20.649 1.00 27.83 94 ILE A N 1
ATOM 701 C CA . ILE A 1 96 ? -26.429 -18.968 21.702 1.00 30.36 94 ILE A CA 1
ATOM 702 C C . ILE A 1 96 ? -25.445 -17.792 21.713 1.00 28.78 94 ILE A C 1
ATOM 703 O O . ILE A 1 96 ? -24.317 -17.874 21.203 1.00 29.33 94 ILE A O 1
ATOM 708 N N . GLN A 1 97 ? -25.889 -16.680 22.303 1.00 27.70 95 GLN A N 1
ATOM 709 C CA . GLN A 1 97 ? -25.087 -15.458 22.276 1.00 28.93 95 GLN A CA 1
ATOM 710 C C . GLN A 1 97 ? -23.737 -15.655 22.962 1.00 31.48 95 GLN A C 1
ATOM 711 O O . GLN A 1 97 ? -22.739 -15.047 22.549 1.00 32.51 95 GLN A O 1
ATOM 717 N N . LYS A 1 98 ? -23.681 -16.533 23.974 1.00 31.78 96 LYS A N 1
ATOM 718 C CA . LYS A 1 98 ? -22.438 -16.800 24.700 1.00 31.15 96 LYS A CA 1
ATOM 719 C C . LYS A 1 98 ? -21.326 -17.265 23.767 1.00 32.07 96 LYS A C 1
ATOM 720 O O . LYS A 1 98 ? -20.157 -16.903 23.956 1.00 27.81 96 LYS A O 1
ATOM 726 N N . ALA A 1 99 ? -21.667 -18.075 22.755 1.00 28.06 97 ALA A N 1
ATOM 727 C CA . ALA A 1 99 ? -20.664 -18.499 21.784 1.00 28.89 97 ALA A CA 1
ATOM 728 C C . ALA A 1 99 ? -20.059 -17.302 21.064 1.00 30.09 97 ALA A C 1
ATOM 729 O O . ALA A 1 99 ? -18.844 -17.248 20.842 1.00 29.24 97 ALA A O 1
ATOM 731 N N . HIS A 1 100 ? -20.891 -16.327 20.701 1.00 26.92 98 HIS A N 1
ATOM 732 C CA . HIS A 1 100 ? -20.407 -15.187 19.933 1.00 23.64 98 HIS A CA 1
ATOM 733 C C . HIS A 1 100 ? -19.642 -14.192 20.798 1.00 27.33 98 HIS A C 1
ATOM 734 O O . HIS A 1 100 ? -18.704 -13.542 20.316 1.00 23.39 98 HIS A O 1
ATOM 741 N N . VAL A 1 101 ? -20.054 -14.021 22.048 1.00 27.67 99 VAL A N 1
ATOM 742 C CA . VAL A 1 101 ? -19.296 -13.155 22.950 1.00 31.35 99 VAL A CA 1
ATOM 743 C C . VAL A 1 101 ? -17.881 -13.696 23.127 1.00 28.91 99 VAL A C 1
ATOM 744 O O . VAL A 1 101 ? -16.892 -12.951 23.043 1.00 25.63 99 VAL A O 1
ATOM 748 N N . GLU A 1 102 ? -17.768 -15.006 23.349 1.00 27.26 100 GLU A N 1
ATOM 749 C CA . GLU A 1 102 ? -16.463 -15.617 23.582 1.00 28.26 100 GLU A CA 1
ATOM 750 C C . GLU A 1 102 ? -15.599 -15.585 22.322 1.00 31.27 100 GLU A C 1
ATOM 751 O O . GLU A 1 102 ? -14.417 -15.220 22.383 1.00 26.23 100 GLU A O 1
ATOM 757 N N . LEU A 1 103 ? -16.164 -15.950 21.162 1.00 25.83 101 LEU A N 1
ATOM 758 C CA . LEU A 1 103 ? -15.371 -15.887 19.937 1.00 27.04 101 LEU A CA 1
ATOM 759 C C . LEU A 1 103 ? -15.041 -14.443 19.574 1.00 24.15 101 LEU A C 1
ATOM 760 O O . LEU A 1 103 ? -13.927 -14.149 19.125 1.00 27.87 101 LEU A O 1
ATOM 765 N N . GLY A 1 104 ? -15.974 -13.519 19.804 1.00 25.81 102 GLY A N 1
ATOM 766 C CA . GLY A 1 104 ? -15.675 -12.120 19.526 1.00 26.76 102 GLY A CA 1
ATOM 767 C C . GLY A 1 104 ? -14.557 -11.592 20.396 1.00 27.15 102 GLY A C 1
ATOM 768 O O . GLY A 1 104 ? -13.697 -10.821 19.940 1.00 25.13 102 GLY A O 1
ATOM 769 N N . PHE A 1 105 ? -14.535 -11.991 21.662 1.00 26.50 103 PHE A N 1
ATOM 770 C CA . PHE A 1 105 ? -13.468 -11.581 22.562 1.00 23.70 103 PHE A CA 1
ATOM 771 C C . PHE A 1 105 ? -12.122 -12.118 22.090 1.00 25.35 103 PHE A C 1
ATOM 772 O O . PHE A 1 105 ? -11.121 -11.396 22.080 1.00 25.69 103 PHE A O 1
ATOM 780 N N . SER A 1 106 ? -12.094 -13.390 21.686 1.00 23.45 104 SER A N 1
ATOM 781 C CA . SER A 1 106 ? -10.870 -13.975 21.151 1.00 26.37 104 SER A CA 1
ATOM 782 C C . SER A 1 106 ? -10.401 -13.229 19.900 1.00 27.48 104 SER A C 1
ATOM 783 O O . SER A 1 106 ? -9.207 -12.942 19.751 1.00 23.83 104 SER A O 1
ATOM 786 N N . VAL A 1 107 ? -11.328 -12.880 18.997 1.00 20.77 105 VAL A N 1
ATOM 787 C CA . VAL A 1 107 ? -10.948 -12.096 17.825 1.00 20.39 105 VAL A CA 1
ATOM 788 C C . VAL A 1 107 ? -10.416 -10.727 18.235 1.00 22.69 105 VAL A C 1
ATOM 789 O O . VAL A 1 107 ? -9.396 -10.259 17.717 1.00 25.31 105 VAL A O 1
ATOM 793 N N . THR A 1 108 ? -11.111 -10.052 19.158 1.00 23.16 106 THR A N 1
ATOM 794 C CA . THR A 1 108 ? -10.682 -8.715 19.564 1.00 28.10 106 THR A CA 1
ATOM 795 C C . THR A 1 108 ? -9.284 -8.752 20.180 1.00 26.30 106 THR A C 1
ATOM 796 O O . THR A 1 108 ? -8.427 -7.925 19.849 1.00 24.72 106 THR A O 1
ATOM 800 N N . ARG A 1 109 ? -9.040 -9.714 21.080 1.00 25.33 107 ARG A N 1
ATOM 801 C CA . ARG A 1 109 ? -7.715 -9.840 21.684 1.00 24.44 107 ARG A CA 1
ATOM 802 C C . ARG A 1 109 ? -6.653 -10.081 20.624 1.00 27.12 107 ARG A C 1
ATOM 803 O O . ARG A 1 109 ? -5.555 -9.527 20.707 1.00 25.29 107 ARG A O 1
ATOM 811 N N . ALA A 1 110 ? -6.966 -10.919 19.624 1.00 22.74 108 ALA A N 1
ATOM 812 C CA . ALA A 1 110 ? -6.019 -11.192 18.541 1.00 21.51 108 ALA A CA 1
ATOM 813 C C . ALA A 1 110 ? -5.715 -9.929 17.743 1.00 24.30 108 ALA A C 1
ATOM 814 O O . ALA A 1 110 ? -4.561 -9.686 17.362 1.00 22.93 108 ALA A O 1
ATOM 816 N N . ILE A 1 111 ? -6.739 -9.109 17.477 1.00 21.47 109 ILE A N 1
ATOM 817 C CA . ILE A 1 111 ? -6.510 -7.858 16.745 1.00 22.89 109 ILE A CA 1
ATOM 818 C C . ILE A 1 111 ? -5.656 -6.907 17.572 1.00 24.80 109 ILE A C 1
ATOM 819 O O . ILE A 1 111 ? -4.754 -6.233 17.050 1.00 23.97 109 ILE A O 1
ATOM 824 N N . MET A 1 112 ? -5.968 -6.782 18.864 1.00 25.18 110 MET A N 1
ATOM 825 C CA . MET A 1 112 ? -5.161 -5.909 19.713 1.00 25.29 110 MET A CA 1
ATOM 826 C C . MET A 1 112 ? -3.703 -6.360 19.723 1.00 27.52 110 MET A C 1
ATOM 827 O O . MET A 1 112 ? -2.788 -5.530 19.649 1.00 27.19 110 MET A O 1
ATOM 832 N N . ARG A 1 113 ? -3.468 -7.674 19.778 1.00 23.30 111 ARG A N 1
ATOM 833 C CA . ARG A 1 113 ? -2.093 -8.174 19.790 1.00 25.69 111 ARG A CA 1
ATOM 834 C C . ARG A 1 113 ? -1.401 -7.937 18.452 1.00 26.96 111 ARG A C 1
ATOM 835 O O . ARG A 1 113 ? -0.250 -7.494 18.411 1.00 25.14 111 ARG A O 1
ATOM 843 N N . VAL A 1 114 ? -2.075 -8.239 17.335 1.00 24.25 112 VAL A N 1
ATOM 844 C CA . VAL A 1 114 ? -1.377 -8.111 16.056 1.00 24.81 112 VAL A CA 1
ATOM 845 C C . VAL A 1 114 ? -1.025 -6.653 15.755 1.00 26.22 112 VAL A C 1
ATOM 846 O O . VAL A 1 114 ? -0.065 -6.385 15.017 1.00 25.47 112 VAL A O 1
ATOM 850 N N . ALA A 1 115 ? -1.753 -5.698 16.334 1.00 21.43 113 ALA A N 1
ATOM 851 C CA . ALA A 1 115 ? -1.455 -4.283 16.161 1.00 25.49 113 ALA A CA 1
ATOM 852 C C . ALA A 1 115 ? -0.463 -3.754 17.189 1.00 29.06 113 ALA A C 1
ATOM 853 O O . ALA A 1 115 ? -0.022 -2.603 17.071 1.00 28.68 113 ALA A O 1
ATOM 855 N N . ASN A 1 116 ? -0.098 -4.563 18.175 1.00 26.59 114 ASN A N 1
ATOM 856 C CA . ASN A 1 116 ? 0.674 -4.097 19.325 1.00 22.56 114 ASN A CA 1
ATOM 857 C C . ASN A 1 116 ? 2.154 -4.015 18.945 1.00 26.13 114 ASN A C 1
ATOM 858 O O . ASN A 1 116 ? 2.743 -5.018 18.530 1.00 25.28 114 ASN A O 1
ATOM 863 N N . ILE A 1 117 ? 2.758 -2.829 19.074 1.00 26.25 115 ILE A N 1
ATOM 864 C CA . ILE A 1 117 ? 4.167 -2.677 18.726 1.00 23.27 115 ILE A CA 1
ATOM 865 C C . ILE A 1 117 ? 5.092 -3.496 19.624 1.00 27.33 115 ILE A C 1
ATOM 866 O O . ILE A 1 117 ? 6.259 -3.695 19.274 1.00 30.95 115 ILE A O 1
ATOM 871 N N . GLY A 1 118 ? 4.600 -4.009 20.752 1.00 25.13 116 GLY A N 1
ATOM 872 C CA . GLY A 1 118 ? 5.394 -4.887 21.595 1.00 27.96 116 GLY A CA 1
ATOM 873 C C . GLY A 1 118 ? 5.152 -6.377 21.411 1.00 30.48 116 GLY A C 1
ATOM 874 O O . GLY A 1 118 ? 5.726 -7.180 22.152 1.00 27.54 116 GLY A O 1
ATOM 875 N N . ALA A 1 119 ? 4.308 -6.776 20.459 1.00 28.15 117 ALA A N 1
ATOM 876 C CA . ALA A 1 119 ? 3.963 -8.187 20.295 1.00 27.10 117 ALA A CA 1
ATOM 877 C C . ALA A 1 119 ? 5.199 -9.029 19.998 1.00 28.05 117 ALA A C 1
ATOM 878 O O . ALA A 1 119 ? 6.084 -8.615 19.239 1.00 25.97 117 ALA A O 1
ATOM 880 N N . THR A 1 120 ? 5.255 -10.218 20.598 1.00 26.59 118 THR A N 1
ATOM 881 C CA . THR A 1 120 ? 6.306 -11.193 20.339 1.00 27.60 118 THR A CA 1
ATOM 882 C C . THR A 1 120 ? 5.786 -12.321 19.456 1.00 29.91 118 THR A C 1
ATOM 883 O O . THR A 1 120 ? 4.576 -12.509 19.297 1.00 27.09 118 THR A O 1
ATOM 887 N N . VAL A 1 121 ? 6.731 -13.080 18.881 1.00 26.34 119 VAL A N 1
ATOM 888 C CA . VAL A 1 121 ? 6.366 -14.279 18.128 1.00 24.79 119 VAL A CA 1
ATOM 889 C C . VAL A 1 121 ? 5.538 -15.223 18.986 1.00 25.65 119 VAL A C 1
ATOM 890 O O . VAL A 1 121 ? 4.530 -15.773 18.530 1.00 26.18 119 VAL A O 1
ATOM 894 N N . TYR A 1 122 ? 5.959 -15.445 20.236 1.00 26.28 120 TYR A N 1
ATOM 895 C CA . TYR A 1 122 ? 5.211 -16.339 21.118 1.00 26.55 120 TYR A CA 1
ATOM 896 C C . TYR A 1 122 ? 3.773 -15.862 21.292 1.00 22.23 120 TYR A C 1
ATOM 897 O O . TYR A 1 122 ? 2.834 -16.666 21.237 1.00 27.29 120 TYR A O 1
ATOM 906 N N . GLN A 1 123 ? 3.584 -14.556 21.505 1.00 24.46 121 GLN A N 1
ATOM 907 C CA . GLN A 1 123 ? 2.249 -14.033 21.768 1.00 27.16 121 GLN A CA 1
ATOM 908 C C . GLN A 1 123 ? 1.370 -14.140 20.535 1.00 30.02 121 GLN A C 1
ATOM 909 O O . GLN A 1 123 ? 0.193 -14.512 20.627 1.00 26.36 121 GLN A O 1
ATOM 915 N N . LEU A 1 124 ? 1.927 -13.799 19.371 1.00 23.65 122 LEU A N 1
ATOM 916 C CA . LEU A 1 124 ? 1.163 -13.892 18.136 1.00 21.92 122 LEU A CA 1
ATOM 917 C C . LEU A 1 124 ? 0.790 -15.336 17.834 1.00 24.65 122 LEU A C 1
ATOM 918 O O . LEU A 1 124 ? -0.340 -15.623 17.410 1.00 24.36 122 LEU A O 1
ATOM 923 N N . ASN A 1 125 ? 1.734 -16.265 18.022 1.00 23.86 123 ASN A N 1
ATOM 924 C CA . ASN A 1 125 ? 1.426 -17.673 17.815 1.00 26.82 123 ASN A CA 1
ATOM 925 C C . ASN A 1 125 ? 0.398 -18.160 18.831 1.00 29.09 123 ASN A C 1
ATOM 926 O O . ASN A 1 125 ? -0.477 -18.972 18.502 1.00 27.37 123 ASN A O 1
ATOM 931 N N . ASP A 1 126 ? 0.487 -17.670 20.072 1.00 22.04 124 ASP A N 1
ATOM 932 C CA . ASP A 1 126 ? -0.501 -18.065 21.072 1.00 25.40 124 ASP A CA 1
ATOM 933 C C . ASP A 1 126 ? -1.885 -17.508 20.733 1.00 23.99 124 ASP A C 1
ATOM 934 O O . ASP A 1 126 ? -2.902 -18.136 21.060 1.00 26.43 124 ASP A O 1
ATOM 939 N N . SER A 1 127 ? -1.949 -16.347 20.081 1.00 22.22 125 SER A N 1
ATOM 940 C CA . SER A 1 127 ? -3.242 -15.836 19.616 1.00 22.56 125 SER A CA 1
ATOM 941 C C . SER A 1 127 ? -3.848 -16.741 18.550 1.00 26.89 125 SER A C 1
ATOM 942 O O . SER A 1 127 ? -5.065 -16.977 18.542 1.00 25.97 125 SER A O 1
ATOM 945 N N . ILE A 1 128 ? -3.022 -17.239 17.622 1.00 26.29 126 ILE A N 1
ATOM 946 C CA . ILE A 1 128 ? -3.507 -18.202 16.636 1.00 26.53 126 ILE A CA 1
ATOM 947 C C . ILE A 1 128 ? -4.089 -19.422 17.345 1.00 29.31 126 ILE A C 1
ATOM 948 O O . ILE A 1 128 ? -5.186 -19.891 17.014 1.00 26.14 126 ILE A O 1
ATOM 953 N N . SER A 1 129 ? -3.374 -19.944 18.342 1.00 26.18 127 SER A N 1
ATOM 954 C CA . SER A 1 129 ? -3.875 -21.099 19.079 1.00 24.76 127 SER A CA 1
ATOM 955 C C . SER A 1 129 ? -5.175 -20.770 19.806 1.00 29.39 127 SER A C 1
ATOM 956 O O . SER A 1 129 ? -6.079 -21.615 19.895 1.00 30.47 127 SER A O 1
ATOM 959 N N . ASP A 1 130 ? -5.291 -19.547 20.330 1.00 26.94 128 ASP A N 1
ATOM 960 C CA . ASP A 1 130 ? -6.487 -19.192 21.090 1.00 28.99 128 ASP A CA 1
ATOM 961 C C . ASP A 1 130 ? -7.700 -19.043 20.180 1.00 27.33 128 ASP A C 1
ATOM 962 O O . ASP A 1 130 ? -8.815 -19.411 20.565 1.00 25.79 128 ASP A O 1
ATOM 967 N N . LEU A 1 131 ? -7.515 -18.473 18.987 1.00 24.18 129 LEU A N 1
ATOM 968 C CA . LEU A 1 131 ? -8.620 -18.428 18.035 1.00 22.96 129 LEU A CA 1
ATOM 969 C C . LEU A 1 131 ? -9.119 -19.834 17.711 1.00 25.64 129 LEU A C 1
ATOM 970 O O . LEU A 1 131 ? -10.330 -20.080 17.688 1.00 27.54 129 LEU A O 1
ATOM 975 N N . ARG A 1 132 ? -8.202 -20.775 17.467 1.00 29.39 130 ARG A N 1
ATOM 976 C CA . ARG A 1 132 ? -8.616 -22.128 17.105 1.00 32.28 130 ARG A CA 1
ATOM 977 C C . ARG A 1 132 ? -9.290 -22.824 18.275 1.00 29.96 130 ARG A C 1
ATOM 978 O O . ARG A 1 132 ? -10.326 -23.481 18.104 1.00 32.37 130 ARG A O 1
ATOM 986 N N . ALA A 1 133 ? -8.705 -22.706 19.465 1.00 27.49 131 ALA A N 1
ATOM 987 C CA . ALA A 1 133 ? -9.289 -23.339 20.641 1.00 30.85 131 ALA A CA 1
ATOM 988 C C . ALA A 1 133 ? -10.665 -22.763 20.939 1.00 32.45 131 ALA A C 1
ATOM 989 O O . ALA A 1 133 ? -11.589 -23.497 21.326 1.00 29.58 131 ALA A O 1
ATOM 991 N N . THR A 1 134 ? -10.820 -21.450 20.761 1.00 28.47 132 THR A N 1
ATOM 992 C CA . THR A 1 134 ? -12.096 -20.816 21.066 1.00 25.54 132 THR A CA 1
ATOM 993 C C . THR A 1 134 ? -13.157 -21.237 20.062 1.00 27.46 132 THR A C 1
ATOM 994 O O . THR A 1 134 ? -14.287 -21.558 20.448 1.00 28.35 132 THR A O 1
ATOM 998 N N . TYR A 1 135 ? -12.805 -21.266 18.778 1.00 24.20 133 TYR A N 1
ATOM 999 C CA . TYR A 1 135 ? -13.763 -21.725 17.779 1.00 24.82 133 TYR A CA 1
ATOM 1000 C C . TYR A 1 135 ? -14.212 -23.148 18.069 1.00 36.08 133 TYR A C 1
ATOM 1001 O O . TYR A 1 135 ? -15.411 -23.452 18.032 1.00 31.26 133 TYR A O 1
ATOM 1010 N N . GLU A 1 136 ? -13.254 -24.045 18.323 1.00 37.76 134 GLU A N 1
ATOM 1011 C CA . GLU A 1 136 ? -13.611 -25.435 18.585 1.00 34.92 134 GLU A CA 1
ATOM 1012 C C . GLU A 1 136 ? -14.503 -25.550 19.814 1.00 29.52 134 GLU A C 1
ATOM 1013 O O . GLU A 1 136 ? -15.479 -26.307 19.806 1.00 37.06 134 GLU A O 1
ATOM 1019 N N . ARG A 1 137 ? -14.214 -24.777 20.869 1.00 27.10 135 ARG A N 1
ATOM 1020 C CA . ARG A 1 137 ? -15.030 -24.852 22.078 1.00 29.82 135 ARG A CA 1
ATOM 1021 C C . ARG A 1 137 ? -16.461 -24.385 21.820 1.00 34.84 135 ARG A C 1
ATOM 1022 O O . ARG A 1 137 ? -17.426 -25.092 22.128 1.00 33.38 135 ARG A O 1
ATOM 1030 N N . VAL A 1 138 ? -16.624 -23.175 21.279 1.00 33.40 136 VAL A N 1
ATOM 1031 C CA . VAL A 1 138 ? -17.974 -22.621 21.181 1.00 36.67 136 VAL A CA 1
ATOM 1032 C C . VAL A 1 138 ? -18.784 -23.315 20.095 1.00 33.65 136 VAL A C 1
ATOM 1033 O O . VAL A 1 138 ? -20.013 -23.175 20.071 1.00 32.82 136 VAL A O 1
ATOM 1037 N N . SER A 1 139 ? -18.124 -24.061 19.197 1.00 32.95 137 SER A N 1
ATOM 1038 C CA . SER A 1 139 ? -18.844 -24.818 18.174 1.00 36.99 137 SER A CA 1
ATOM 1039 C C . SER A 1 139 ? -19.739 -25.878 18.788 1.00 38.41 137 SER A C 1
ATOM 1040 O O . SER A 1 139 ? -20.735 -26.280 18.178 1.00 43.45 137 SER A O 1
ATOM 1043 N N . THR A 1 140 ? -19.388 -26.354 19.973 1.00 35.74 138 THR A N 1
ATOM 1044 C CA . THR A 1 140 ? -20.160 -27.352 20.692 1.00 43.20 138 THR A CA 1
ATOM 1045 C C . THR A 1 140 ? -21.203 -26.736 21.611 1.00 39.01 138 THR A C 1
ATOM 1046 O O . THR A 1 140 ? -21.910 -27.477 22.297 1.00 38.77 138 THR A O 1
ATOM 1050 N N . TYR A 1 141 ? -21.293 -25.409 21.679 1.00 33.51 139 TYR A N 1
ATOM 1051 C CA . TYR A 1 141 ? -22.310 -24.804 22.524 1.00 31.05 139 TYR A CA 1
ATOM 1052 C C . TYR A 1 141 ? -23.692 -25.083 21.947 1.00 31.03 139 TYR A C 1
ATOM 1053 O O . TYR A 1 141 ? -23.847 -25.410 20.768 1.00 32.81 139 TYR A O 1
ATOM 1062 N N . ARG A 1 142 ? -24.699 -24.959 22.755 1.00 31.61 140 ARG A N 1
ATOM 1063 C CA . ARG A 1 142 ? -26.009 -25.232 22.248 1.00 38.24 140 ARG A CA 1
ATOM 1064 C C . ARG A 1 142 ? -26.553 -24.194 21.330 1.00 41.74 140 ARG A C 1
ATOM 1065 O O . ARG A 1 142 ? -26.108 -23.087 21.293 1.00 36.04 140 ARG A O 1
ATOM 1073 N N . ASP A 1 143 ? -27.543 -24.595 20.575 1.00 37.91 141 ASP A N 1
ATOM 1074 C CA . ASP A 1 143 ? -28.187 -23.652 19.679 1.00 36.78 141 ASP A CA 1
ATOM 1075 C C . ASP A 1 143 ? -29.259 -22.855 20.417 1.00 27.15 141 ASP A C 1
ATOM 1076 O O . ASP A 1 143 ? -29.796 -23.283 21.445 1.00 31.30 141 ASP A O 1
ATOM 1081 N N . LEU A 1 144 ? -29.572 -21.687 19.866 1.00 26.42 142 LEU A N 1
ATOM 1082 C CA . LEU A 1 144 ? -30.729 -20.922 20.309 1.00 27.84 142 LEU A CA 1
ATOM 1083 C C . LEU A 1 144 ? -31.980 -21.783 20.260 1.00 32.30 142 LEU A C 1
ATOM 1084 O O . LEU A 1 144 ? -32.142 -22.608 19.361 1.00 29.78 142 LEU A O 1
ATOM 1089 N N . LYS A 1 145 ? -32.871 -21.586 21.227 1.00 30.86 143 LYS A N 1
ATOM 1090 C CA . LYS A 1 145 ? -34.234 -22.071 21.062 1.00 33.07 143 LYS A CA 1
ATOM 1091 C C . LYS A 1 145 ? -34.992 -21.103 20.167 1.00 28.51 143 LYS A C 1
ATOM 1092 O O . LYS A 1 145 ? -34.689 -19.906 20.117 1.00 27.32 143 LYS A O 1
ATOM 1098 N N . SER A 1 146 ? -35.989 -21.622 19.453 1.00 26.75 144 SER A N 1
ATOM 1099 C CA . SER A 1 146 ? -36.780 -20.735 18.611 1.00 27.26 144 SER A CA 1
ATOM 1100 C C . SER A 1 146 ? -37.491 -19.659 19.428 1.00 29.54 144 SER A C 1
ATOM 1101 O O . SER A 1 146 ? -37.826 -18.604 18.877 1.00 26.97 144 SER A O 1
ATOM 1104 N N . THR A 1 147 ? -37.688 -19.884 20.736 1.00 27.90 145 THR A N 1
ATOM 1105 C CA . THR A 1 147 ? -38.317 -18.897 21.613 1.00 28.67 145 THR A CA 1
ATOM 1106 C C . THR A 1 147 ? -37.333 -17.870 22.167 1.00 33.98 145 THR A C 1
ATOM 1107 O O . THR A 1 147 ? -37.774 -16.897 22.791 1.00 31.10 145 THR A O 1
ATOM 1111 N N . ASP A 1 148 ? -36.026 -18.070 21.991 1.00 30.89 146 ASP A N 1
ATOM 1112 C CA . ASP A 1 148 ? -35.049 -17.100 22.458 1.00 31.18 146 ASP A CA 1
ATOM 1113 C C . ASP A 1 148 ? -35.105 -15.826 21.617 1.00 34.54 146 ASP A C 1
ATOM 1114 O O . ASP A 1 148 ? -35.592 -15.814 20.483 1.00 30.91 146 ASP A O 1
ATOM 1119 N N . THR A 1 149 ? -34.598 -14.741 22.191 1.00 35.02 147 THR A N 1
ATOM 1120 C CA . THR A 1 149 ? -34.478 -13.497 21.443 1.00 32.47 147 THR A CA 1
ATOM 1121 C C . THR A 1 149 ? -33.461 -13.672 20.329 1.00 31.77 147 THR A C 1
ATOM 1122 O O . THR A 1 149 ? -32.379 -14.233 20.543 1.00 31.67 147 THR A O 1
ATOM 1126 N N . ALA A 1 150 ? -33.814 -13.213 19.130 1.00 27.82 148 ALA A N 1
ATOM 1127 C CA . ALA A 1 150 ? -32.894 -13.333 18.011 1.00 26.88 148 ALA A CA 1
ATOM 1128 C C . ALA A 1 150 ? -31.612 -12.572 18.316 1.00 31.25 148 ALA A C 1
ATOM 1129 O O . ALA A 1 150 ? -31.650 -11.445 18.824 1.00 32.90 148 ALA A O 1
ATOM 1131 N N . THR A 1 151 ? -30.474 -13.217 18.071 1.00 30.61 149 THR A N 1
ATOM 1132 C CA . THR A 1 151 ? -29.202 -12.522 18.125 1.00 29.90 149 THR A CA 1
ATOM 1133 C C . THR A 1 151 ? -29.063 -11.630 16.893 1.00 36.13 149 THR A C 1
ATOM 1134 O O . THR A 1 151 ? -29.861 -11.692 15.953 1.00 34.25 149 THR A O 1
ATOM 1138 N N . ILE A 1 152 ? -28.024 -10.794 16.887 1.00 37.24 150 ILE A N 1
ATOM 1139 C CA . ILE A 1 152 ? -27.785 -9.987 15.692 1.00 35.44 150 ILE A CA 1
ATOM 1140 C C . ILE A 1 152 ? -27.426 -10.872 14.503 1.00 29.10 150 ILE A C 1
ATOM 1141 O O . ILE A 1 152 ? -27.648 -10.491 13.349 1.00 30.15 150 ILE A O 1
ATOM 1146 N N . TYR A 1 153 ? -26.878 -12.067 14.753 1.00 26.69 151 TYR A N 1
ATOM 1147 C CA . TYR A 1 153 ? -26.538 -12.968 13.653 1.00 28.62 151 TYR A CA 1
ATOM 1148 C C . TYR A 1 153 ? -27.793 -13.499 12.965 1.00 29.60 151 TYR A C 1
ATOM 1149 O O . TYR A 1 153 ? -27.835 -13.591 11.735 1.00 29.10 151 TYR A O 1
ATOM 1158 N N . VAL A 1 154 ? -28.830 -13.820 13.741 1.00 27.18 152 VAL A N 1
ATOM 1159 C CA . VAL A 1 154 ? -30.107 -14.230 13.155 1.00 30.71 152 VAL A CA 1
ATOM 1160 C C . VAL A 1 154 ? -30.776 -13.045 12.463 1.00 26.78 152 VAL A C 1
ATOM 1161 O O . VAL A 1 154 ? -31.319 -13.177 11.359 1.00 29.03 152 VAL A O 1
ATOM 1165 N N . LYS A 1 155 ? -30.770 -11.880 13.116 1.00 26.22 153 LYS A N 1
ATOM 1166 C CA . LYS A 1 155 ? -31.290 -10.657 12.503 1.00 30.54 153 LYS A CA 1
ATOM 1167 C C . LYS A 1 155 ? -30.578 -10.335 11.196 1.00 36.39 153 LYS A C 1
ATOM 1168 O O . LYS A 1 155 ? -31.201 -9.812 10.262 1.00 30.13 153 LYS A O 1
ATOM 1174 N N . ASP A 1 156 ? -29.275 -10.628 11.106 1.00 29.50 154 ASP A N 1
ATOM 1175 C CA . ASP A 1 156 ? -28.564 -10.382 9.855 1.00 29.54 154 ASP A CA 1
ATOM 1176 C C . ASP A 1 156 ? -29.037 -11.314 8.746 1.00 31.37 154 ASP A C 1
ATOM 1177 O O . ASP A 1 156 ? -29.064 -10.911 7.580 1.00 31.05 154 ASP A O 1
ATOM 1182 N N . LEU A 1 157 ? -29.422 -12.553 9.078 1.00 30.43 155 LEU A N 1
ATOM 1183 C CA . LEU A 1 157 ? -30.002 -13.442 8.068 1.00 27.82 155 LEU A CA 1
ATOM 1184 C C . LEU A 1 157 ? -31.331 -12.892 7.547 1.00 31.55 155 LEU A C 1
ATOM 1185 O O . LEU A 1 157 ? -31.618 -12.957 6.345 1.00 26.70 155 LEU A O 1
ATOM 1190 N N . LEU A 1 158 ? -32.129 -12.298 8.410 1.00 27.76 156 LEU A N 1
ATOM 1191 C CA . LEU A 1 158 ? -33.385 -11.690 8.020 1.00 23.91 156 LEU A CA 1
ATOM 1192 C C . LEU A 1 158 ? -33.108 -10.463 7.143 1.00 22.98 156 LEU A C 1
ATOM 1193 O O . LEU A 1 158 ? -33.729 -10.250 6.152 1.00 25.83 156 LEU A O 1
ATOM 1198 N N . ASN A 1 159 ? -32.131 -9.684 7.540 1.00 24.99 157 ASN A N 1
ATOM 1199 C CA . ASN A 1 159 ? -31.763 -8.511 6.774 1.00 26.43 157 ASN A CA 1
ATOM 1200 C C . ASN A 1 159 ? -31.286 -8.890 5.405 1.00 29.31 157 ASN A C 1
ATOM 1201 O O . ASN A 1 159 ? -31.591 -8.253 4.458 1.00 29.44 157 ASN A O 1
ATOM 1206 N N . LYS A 1 160 ? -30.521 -9.959 5.322 1.00 31.28 158 LYS A N 1
ATOM 1207 C CA . LYS A 1 160 ? -30.077 -10.440 4.016 1.00 35.07 158 LYS A CA 1
ATOM 1208 C C . LYS A 1 160 ? -31.260 -10.818 3.131 1.00 30.78 158 LYS A C 1
ATOM 1209 O O . LYS A 1 160 ? -31.277 -10.500 1.933 1.00 31.40 158 LYS A O 1
ATOM 1215 N N . ALA A 1 161 ? -32.261 -11.498 3.702 1.00 25.93 159 ALA A N 1
ATOM 1216 C CA . ALA A 1 161 ? -33.449 -11.857 2.933 1.00 28.12 159 ALA A CA 1
ATOM 1217 C C . ALA A 1 161 ? -34.216 -10.617 2.485 1.00 25.35 159 ALA A C 1
ATOM 1218 O O . ALA A 1 161 ? -34.715 -10.563 1.356 1.00 28.88 159 ALA A O 1
ATOM 1220 N N . ILE A 1 162 ? -34.310 -9.600 3.353 1.00 23.14 160 ILE A N 1
ATOM 1221 C CA . ILE A 1 162 ? -34.972 -8.359 2.961 1.00 24.64 160 ILE A CA 1
ATOM 1222 C C . ILE A 1 162 ? -34.251 -7.736 1.775 1.00 30.54 160 ILE A C 1
ATOM 1223 O O . ILE A 1 162 ? -34.867 -7.354 0.772 1.00 27.32 160 ILE A O 1
ATOM 1228 N N . TRP A 1 163 ? -32.929 -7.616 1.873 1.00 33.70 161 TRP A N 1
ATOM 1229 C CA . TRP A 1 163 ? -32.185 -6.977 0.793 1.00 35.32 161 TRP A CA 1
ATOM 1230 C C . TRP A 1 163 ? -32.219 -7.824 -0.470 1.00 36.05 161 TRP A C 1
ATOM 1231 O O . TRP A 1 163 ? -32.404 -7.291 -1.569 1.00 40.32 161 TRP A O 1
ATOM 1242 N N . ASN A 1 164 ? -32.064 -9.147 -0.328 1.00 34.93 162 ASN A N 1
ATOM 1243 C CA . ASN A 1 164 ? -32.203 -10.033 -1.478 1.00 27.44 162 ASN A CA 1
ATOM 1244 C C . ASN A 1 164 ? -33.544 -9.834 -2.161 1.00 40.03 162 ASN A C 1
ATOM 1245 O O . ASN A 1 164 ? -33.631 -9.865 -3.399 1.00 41.50 162 ASN A O 1
ATOM 1250 N N . THR A 1 165 ? -34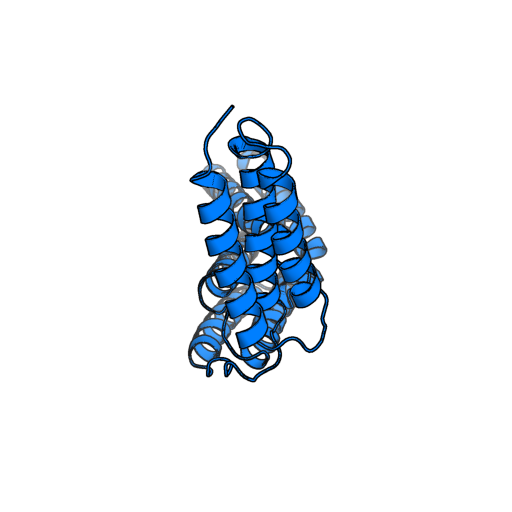.612 -9.637 -1.374 1.00 32.68 163 THR A N 1
ATOM 1251 C CA . THR A 1 165 ? -35.939 -9.492 -1.972 1.00 28.49 163 THR A CA 1
ATOM 1252 C C . THR A 1 165 ? -36.075 -8.148 -2.665 1.00 31.70 163 THR A C 1
ATOM 1253 O O . THR A 1 165 ? -36.682 -8.058 -3.738 1.00 31.92 163 THR A O 1
ATOM 1257 N N . ARG A 1 166 ? -35.513 -7.095 -2.070 1.00 39.30 164 ARG A N 1
ATOM 1258 C CA . ARG A 1 166 ? -35.533 -5.782 -2.712 1.00 35.82 164 ARG A CA 1
ATOM 1259 C C . ARG A 1 166 ? -34.789 -5.809 -4.043 1.00 35.72 164 ARG A C 1
ATOM 1260 O O . ARG A 1 166 ? -35.284 -5.304 -5.055 1.00 37.94 164 ARG A O 1
ATOM 1268 N N . VAL A 1 167 ? -33.585 -6.388 -4.051 1.00 43.10 165 VAL A N 1
ATOM 1269 C CA . VAL A 1 167 ? -32.798 -6.455 -5.279 1.00 50.49 165 VAL A CA 1
ATOM 1270 C C . VAL A 1 167 ? -33.568 -7.204 -6.358 1.00 45.15 165 VAL A C 1
ATOM 1271 O O . VAL A 1 167 ? -33.729 -6.716 -7.482 1.00 50.62 165 VAL A O 1
ATOM 1275 N N . ALA A 1 168 ? -34.072 -8.396 -6.024 1.00 42.44 166 ALA A N 1
ATOM 1276 C CA . ALA A 1 168 ? -34.843 -9.178 -6.986 1.00 40.65 166 ALA A CA 1
ATOM 1277 C C . ALA A 1 168 ? -36.132 -8.477 -7.392 1.00 44.84 166 ALA A C 1
ATOM 1278 O O . ALA A 1 168 ? -36.584 -8.619 -8.537 1.00 43.21 166 ALA A O 1
ATOM 1280 N N . ARG A 1 169 ? -36.740 -7.713 -6.484 1.00 39.93 167 ARG A N 1
ATOM 1281 C CA . ARG A 1 169 ? -37.979 -7.024 -6.835 1.00 36.49 167 ARG A CA 1
ATOM 1282 C C . ARG A 1 169 ? -37.744 -5.993 -7.932 1.00 44.92 167 ARG A C 1
ATOM 1283 O O . ARG A 1 169 ? -38.552 -5.866 -8.857 1.00 48.20 167 ARG A O 1
ATOM 1291 N N . ASP A 1 170 ? -36.637 -5.253 -7.841 1.00 51.38 168 ASP A N 1
ATOM 1292 C CA . ASP A 1 170 ? -36.361 -4.188 -8.797 1.00 58.39 168 ASP A CA 1
ATOM 1293 C C . ASP A 1 170 ? -35.944 -4.739 -10.154 1.00 64.50 168 ASP A C 1
ATOM 1294 O O . ASP A 1 170 ? -36.138 -4.072 -11.177 1.00 63.82 168 ASP A O 1
ATOM 1299 N N . LYS A 1 171 ? -35.373 -5.945 -10.185 1.00 67.88 169 LYS A N 1
ATOM 1300 C CA . LYS A 1 171 ? -34.893 -6.543 -11.423 1.00 67.64 169 LYS A CA 1
ATOM 1301 C C . LYS A 1 171 ? -35.926 -7.416 -12.118 1.00 69.49 169 LYS A C 1
ATOM 1302 O O . LYS A 1 171 ? -35.830 -7.608 -13.335 1.00 78.69 169 LYS A O 1
ATOM 1308 N N . GLU A 1 172 ? -36.920 -7.933 -11.393 1.00 62.98 170 GLU A N 1
ATOM 1309 C CA . GLU A 1 172 ? -37.866 -8.878 -11.967 1.00 52.19 170 GLU A CA 1
ATOM 1310 C C . GLU A 1 172 ? -39.328 -8.476 -11.849 1.00 47.70 170 GLU A C 1
ATOM 1311 O O . GLU A 1 172 ? -40.131 -8.930 -12.662 1.00 52.09 170 GLU A O 1
ATOM 1317 N N . ILE A 1 173 ? -39.702 -7.660 -10.869 1.00 49.86 171 ILE A N 1
ATOM 1318 C CA . ILE A 1 173 ? -41.108 -7.323 -10.635 1.00 46.03 171 ILE A CA 1
ATOM 1319 C C . ILE A 1 173 ? -41.440 -5.932 -11.141 1.00 51.64 171 ILE A C 1
ATOM 1320 O O . ILE A 1 173 ? -42.415 -5.740 -11.866 1.00 55.09 171 ILE A O 1
ATOM 1325 N N . LEU A 1 174 ? -40.655 -4.939 -10.733 1.00 59.28 172 LEU A N 1
ATOM 1326 C CA . LEU A 1 174 ? -40.863 -3.594 -11.246 1.00 67.01 172 LEU A CA 1
ATOM 1327 C C . LEU A 1 174 ? -40.637 -3.552 -12.749 1.00 70.11 172 LEU A C 1
ATOM 1328 O O . LEU A 1 174 ? -41.344 -2.842 -13.472 1.00 62.62 172 LEU A O 1
ATOM 1333 N N . THR A 1 175 ? -39.666 -4.332 -13.234 1.00 80.34 173 THR A N 1
ATOM 1334 C CA . THR A 1 175 ? -39.325 -4.330 -14.654 1.00 87.02 173 THR A CA 1
ATOM 1335 C C . THR A 1 175 ? -40.452 -4.904 -15.511 1.00 85.99 173 THR A C 1
ATOM 1336 O O . THR A 1 175 ? -40.697 -4.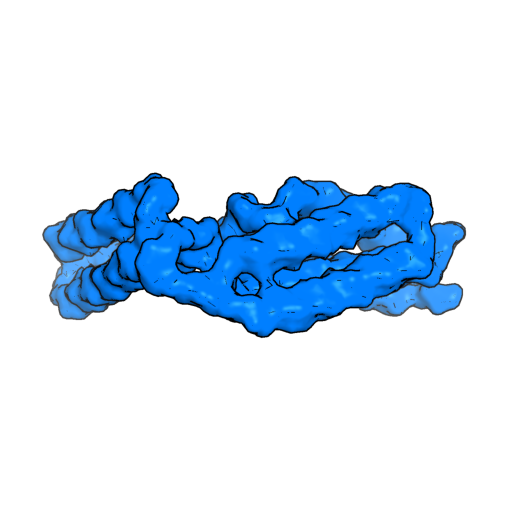415 -16.621 1.00 87.25 173 THR A O 1
ATOM 1340 N N . HIS A 1 176 ? -41.164 -5.930 -15.017 1.00 79.59 174 HIS A N 1
ATOM 1341 C CA . HIS A 1 176 ? -42.073 -6.683 -15.872 1.00 72.58 174 HIS A CA 1
ATOM 1342 C C . HIS A 1 176 ? -43.465 -6.966 -15.315 1.00 69.41 174 HIS A C 1
ATOM 1343 O O . HIS A 1 176 ? -44.248 -7.626 -16.005 1.00 69.54 174 HIS A O 1
ATOM 1350 N N . LYS A 1 177 ? -43.817 -6.494 -14.123 1.00 62.04 175 LYS A N 1
ATOM 1351 C CA . LYS A 1 177 ? -45.075 -6.920 -13.518 1.00 56.43 175 LYS A CA 1
ATOM 1352 C C . LYS A 1 177 ? -46.020 -5.750 -13.277 1.00 55.62 175 LYS A C 1
ATOM 1353 O O . LYS A 1 177 ? -45.663 -4.579 -13.412 1.00 63.44 175 LYS A O 1
ATOM 1359 N N . ASN A 1 178 ? -47.241 -6.113 -12.891 1.00 57.71 176 ASN A N 1
ATOM 1360 C CA . ASN A 1 178 ? -48.296 -5.161 -12.563 1.00 63.29 176 ASN A CA 1
ATOM 1361 C C . ASN A 1 178 ? -47.878 -4.257 -11.404 1.00 58.32 176 ASN A C 1
ATOM 1362 O O . ASN A 1 178 ? -47.062 -4.631 -10.560 1.00 54.07 176 ASN A O 1
ATOM 1367 N N . PHE A 1 179 ? -48.439 -3.040 -11.377 1.00 59.01 177 PHE A N 1
ATOM 1368 C CA A PHE A 1 179 ? -48.217 -2.159 -10.232 0.43 58.63 177 PHE A CA 1
ATOM 1369 C CA B PHE A 1 179 ? -48.229 -2.150 -10.237 0.57 58.99 177 PHE A CA 1
ATOM 1370 C C . PHE A 1 179 ? -48.769 -2.784 -8.951 1.00 55.50 177 PHE A C 1
ATOM 1371 O O . PHE A 1 179 ? -48.117 -2.716 -7.903 1.00 45.84 177 PHE A O 1
ATOM 1386 N N . ARG A 1 180 ? -49.954 -3.390 -9.023 1.00 49.14 178 ARG A N 1
ATOM 1387 C CA . ARG A 1 180 ? -50.517 -4.058 -7.850 1.00 50.20 178 ARG A CA 1
ATOM 1388 C C . ARG A 1 180 ? -49.643 -5.214 -7.388 1.00 46.66 178 ARG A C 1
ATOM 1389 O O . ARG A 1 180 ? -49.562 -5.488 -6.185 1.00 45.77 178 ARG A O 1
ATOM 1397 N N . THR A 1 181 ? -48.997 -5.913 -8.326 1.00 45.46 179 THR A N 1
ATOM 1398 C CA . THR A 1 181 ? -48.099 -7.003 -7.955 1.00 44.43 179 THR A CA 1
ATOM 1399 C C . THR A 1 181 ? -46.885 -6.460 -7.212 1.00 48.92 179 THR A C 1
ATOM 1400 O O . THR A 1 181 ? -46.447 -7.025 -6.202 1.00 48.29 179 THR A O 1
ATOM 1404 N N . TYR A 1 182 ? -46.324 -5.362 -7.715 1.00 46.67 180 TYR A N 1
ATOM 1405 C CA . TYR A 1 182 ? -45.197 -4.714 -7.049 1.00 43.41 180 TYR A CA 1
ATOM 1406 C C . TYR A 1 182 ? -45.574 -4.250 -5.647 1.00 43.77 180 TYR A C 1
ATOM 1407 O O . TYR A 1 182 ? -44.827 -4.471 -4.685 1.00 39.62 180 TYR A O 1
ATOM 1416 N N . GLN A 1 183 ? -46.732 -3.593 -5.518 1.00 41.36 181 GLN A N 1
ATOM 1417 C CA . GLN A 1 183 ? -47.133 -3.009 -4.241 1.00 45.79 181 GLN A CA 1
ATOM 1418 C C . GLN A 1 183 ? -47.425 -4.083 -3.197 1.00 44.18 181 GLN A C 1
ATOM 1419 O O . GLN A 1 183 ? -47.054 -3.934 -2.027 1.00 41.49 181 GLN A O 1
ATOM 1425 N N . THR A 1 184 ? -48.104 -5.160 -3.595 1.00 38.83 182 THR A N 1
ATOM 1426 C CA . THR A 1 184 ? -48.326 -6.284 -2.685 1.00 37.20 182 THR A CA 1
ATOM 1427 C C . THR A 1 184 ? -47.012 -6.820 -2.129 1.00 38.11 182 THR A C 1
ATOM 1428 O O . THR A 1 184 ? -46.894 -7.100 -0.929 1.00 35.92 182 THR A O 1
ATOM 1432 N N . LEU A 1 185 ? -46.015 -6.998 -2.999 1.00 38.62 183 LEU A N 1
ATOM 1433 C CA . LEU A 1 185 ? -44.722 -7.487 -2.529 1.00 33.25 183 LEU A CA 1
ATOM 1434 C C . LEU A 1 185 ? -44.091 -6.496 -1.556 1.00 34.48 183 LEU A C 1
ATOM 1435 O O . LEU A 1 185 ? -43.529 -6.892 -0.527 1.00 33.41 183 LEU A O 1
ATOM 1440 N N . ASN A 1 186 ? -44.177 -5.198 -1.866 1.00 33.99 184 ASN A N 1
ATOM 1441 C CA . ASN A 1 186 ? -43.615 -4.197 -0.959 1.00 32.50 184 ASN A CA 1
ATOM 1442 C C . ASN A 1 186 ? -44.263 -4.275 0.420 1.00 31.91 184 ASN A C 1
ATOM 1443 O O . ASN A 1 186 ? -43.587 -4.114 1.439 1.00 32.72 184 ASN A O 1
ATOM 1448 N N . LYS A 1 187 ? -45.575 -4.526 0.473 1.00 40.00 185 LYS A N 1
ATOM 1449 C CA . LYS A 1 187 ? -46.245 -4.684 1.761 1.00 34.30 185 LYS A CA 1
ATOM 1450 C C . LYS A 1 187 ? -45.663 -5.853 2.546 1.00 33.86 185 LYS A C 1
ATOM 1451 O O . LYS A 1 187 ? -45.493 -5.771 3.769 1.00 32.98 185 LYS A O 1
ATOM 1457 N N . GLU A 1 188 ? -45.333 -6.946 1.863 1.00 34.37 186 GLU A N 1
ATOM 1458 C CA . GLU A 1 188 ? -44.747 -8.079 2.577 1.00 34.94 186 GLU A CA 1
ATOM 1459 C C . GLU A 1 188 ? -43.318 -7.778 3.010 1.00 30.43 186 GLU A C 1
ATOM 1460 O O . GLU A 1 188 ? -42.882 -8.216 4.080 1.00 28.82 186 GLU A O 1
ATOM 1466 N N . ILE A 1 189 ? -42.569 -7.047 2.184 1.00 31.89 187 ILE A N 1
ATOM 1467 C CA . ILE A 1 189 ? -41.239 -6.600 2.594 1.00 29.23 187 ILE A CA 1
ATOM 1468 C C . ILE A 1 189 ? -41.336 -5.765 3.861 1.00 28.88 187 ILE A C 1
ATOM 1469 O O . ILE A 1 189 ? -40.557 -5.941 4.808 1.00 27.92 187 ILE A O 1
ATOM 1474 N N . THR A 1 190 ? -42.315 -4.854 3.905 1.00 27.27 188 THR A N 1
ATOM 1475 C CA . THR A 1 190 ? -42.478 -4.007 5.082 1.00 27.41 188 THR A CA 1
ATOM 1476 C C . THR A 1 190 ? -42.743 -4.836 6.334 1.00 27.17 188 THR A C 1
ATOM 1477 O O . THR A 1 190 ? -42.219 -4.529 7.410 1.00 28.72 188 THR A O 1
ATOM 1481 N N . LYS A 1 191 ? -43.551 -5.889 6.219 1.00 29.63 189 LYS A N 1
ATOM 1482 C CA . LYS A 1 191 ? -43.787 -6.757 7.369 1.00 35.99 189 LYS A CA 1
ATOM 1483 C C . LYS A 1 191 ? -42.487 -7.350 7.885 1.00 36.21 189 LYS A C 1
ATOM 1484 O O . LYS A 1 191 ? -42.253 -7.398 9.098 1.00 31.90 189 LYS A O 1
ATOM 1490 N N . ALA A 1 192 ? -41.616 -7.797 6.979 1.00 29.11 190 ALA A N 1
ATOM 1491 C CA . ALA A 1 192 ? -40.324 -8.324 7.406 1.00 29.61 190 ALA A CA 1
ATOM 1492 C C . ALA A 1 192 ? -39.458 -7.238 8.039 1.00 29.19 190 ALA A C 1
ATOM 1493 O O . ALA A 1 192 ? -38.755 -7.491 9.027 1.00 28.98 190 ALA A O 1
ATOM 1495 N N . VAL A 1 193 ? -39.481 -6.023 7.477 1.00 27.15 191 VAL A N 1
ATOM 1496 C CA . VAL A 1 193 ? -38.693 -4.935 8.045 1.00 29.41 191 VAL A CA 1
ATOM 1497 C C . VAL A 1 193 ? -39.091 -4.701 9.498 1.00 29.42 191 VAL A C 1
ATOM 1498 O O . VAL A 1 193 ? -38.233 -4.471 10.361 1.00 31.47 191 VAL A O 1
ATOM 1502 N N . ARG A 1 194 ? -40.394 -4.768 9.796 1.00 30.98 192 ARG A N 1
ATOM 1503 C CA . ARG A 1 194 ? -40.854 -4.492 11.158 1.00 41.45 192 ARG A CA 1
ATOM 1504 C C . ARG A 1 194 ? -40.306 -5.523 12.138 1.00 41.35 192 ARG A C 1
ATOM 1505 O O . ARG A 1 194 ? -39.785 -5.172 13.206 1.00 35.81 192 ARG A O 1
ATOM 1513 N N . VAL A 1 195 ? -40.380 -6.804 11.764 1.00 41.77 193 VAL A N 1
ATOM 1514 C CA . VAL A 1 195 ? -39.765 -7.867 12.557 1.00 32.84 193 VAL A CA 1
ATOM 1515 C C . VAL A 1 195 ? -38.297 -7.563 12.801 1.00 39.11 193 VAL A C 1
ATOM 1516 O O . VAL A 1 195 ? -37.803 -7.652 13.933 1.00 41.04 193 VAL A O 1
ATOM 1520 N N . TRP A 1 196 ? -37.580 -7.166 11.740 1.00 31.41 194 TRP A N 1
ATOM 1521 C CA . TRP A 1 196 ? -36.152 -6.895 11.862 1.00 31.51 194 TRP A CA 1
ATOM 1522 C C . TRP A 1 196 ? -35.871 -5.763 12.848 1.00 37.34 194 TRP A C 1
ATOM 1523 O O . TRP A 1 196 ? -34.860 -5.787 13.559 1.00 31.52 194 TRP A O 1
ATOM 1534 N N . PHE A 1 197 ? -36.748 -4.763 12.899 1.00 36.54 195 PHE A N 1
ATOM 1535 C CA . PHE A 1 197 ? -36.530 -3.640 13.800 1.00 41.43 195 PHE A CA 1
ATOM 1536 C C . PHE A 1 197 ? -36.967 -3.935 15.230 1.00 45.30 195 PHE A C 1
ATOM 1537 O O . PHE A 1 197 ? -36.516 -3.242 16.150 1.00 45.80 195 PHE A O 1
ATOM 1545 N N . LYS A 1 198 ? -37.827 -4.936 15.436 1.00 45.87 196 LYS A N 1
ATOM 1546 C CA . LYS A 1 198 ? -38.353 -5.239 16.766 1.00 50.11 196 LYS A CA 1
ATOM 1547 C C . LYS A 1 198 ? -37.249 -5.848 17.618 1.00 50.50 196 LYS A C 1
ATOM 1548 O O . LYS A 1 198 ? -36.812 -6.975 17.366 1.00 44.05 196 LYS A O 1
ATOM 1554 N N . ALA A 1 199 ? -36.800 -5.107 18.637 1.00 48.42 197 ALA A N 1
ATOM 1555 C CA . ALA A 1 199 ? -35.624 -5.517 19.401 1.00 46.10 197 ALA A CA 1
ATOM 1556 C C . ALA A 1 199 ? -35.837 -6.835 20.131 1.00 39.32 197 ALA A C 1
ATOM 1557 O O . ALA A 1 199 ? -34.867 -7.552 20.403 1.00 48.72 197 ALA A O 1
ATOM 1559 N N . LYS A 1 200 ? -37.081 -7.172 20.462 1.00 36.14 198 LYS A N 1
ATOM 1560 C CA . LYS A 1 200 ? -37.382 -8.382 21.211 1.00 47.29 198 LYS A CA 1
ATOM 1561 C C . LYS A 1 200 ? -37.930 -9.492 20.326 1.00 45.21 198 LYS A C 1
ATOM 1562 O O . LYS A 1 200 ? -38.513 -10.454 20.840 1.00 38.99 198 LYS A O 1
ATOM 1568 N N . ALA A 1 201 ? -37.772 -9.368 19.008 1.00 45.45 199 ALA A N 1
ATOM 1569 C CA . ALA A 1 201 ? -38.195 -10.429 18.104 1.00 43.61 199 ALA A CA 1
ATOM 1570 C C . ALA A 1 201 ? -37.484 -11.728 18.452 1.00 32.43 199 ALA A C 1
ATOM 1571 O O . ALA A 1 201 ? -36.284 -11.738 18.737 1.00 32.69 199 ALA A O 1
ATOM 1573 N N . THR A 1 202 ? -38.233 -12.827 18.430 1.00 32.06 200 THR A N 1
ATOM 1574 C CA . THR A 1 202 ? -37.652 -14.134 18.688 1.00 32.45 200 THR A CA 1
ATOM 1575 C C . THR A 1 202 ? -37.012 -14.693 17.425 1.00 29.60 200 THR A C 1
ATOM 1576 O O . THR A 1 202 ? -37.283 -14.248 16.309 1.00 27.65 200 THR A O 1
ATOM 1580 N N . VAL A 1 203 ? -36.159 -15.702 17.623 1.00 29.78 201 VAL A N 1
ATOM 1581 C CA . VAL A 1 203 ? -35.625 -16.462 16.494 1.00 28.13 201 VAL A CA 1
ATOM 1582 C C . VAL A 1 203 ? -36.757 -16.908 15.581 1.00 28.78 201 VAL A C 1
ATOM 1583 O O . VAL A 1 203 ? -36.710 -16.719 14.361 1.00 25.58 201 VAL A O 1
ATOM 1587 N N . ALA A 1 204 ? -37.808 -17.479 16.170 1.00 27.64 202 ALA A N 1
ATOM 1588 C CA . ALA A 1 204 ? -38.923 -17.986 15.376 1.00 30.27 202 ALA A CA 1
ATOM 1589 C C . ALA A 1 204 ? -39.594 -16.877 14.576 1.00 26.98 202 ALA A C 1
ATOM 1590 O O . ALA A 1 204 ? -40.025 -17.100 13.437 1.00 27.16 202 ALA A O 1
ATOM 1592 N N . GLU A 1 205 ? -39.734 -15.689 15.164 1.00 28.41 203 GLU A N 1
ATOM 1593 C CA . GLU A 1 205 ? -40.348 -14.593 14.420 1.00 30.43 203 GLU A CA 1
ATOM 1594 C C . GLU A 1 205 ? -39.488 -14.196 13.223 1.00 30.52 203 GLU A C 1
ATOM 1595 O O . GLU A 1 205 ? -40.013 -13.843 12.163 1.00 25.69 203 GLU A O 1
ATOM 1601 N N . CYS A 1 206 ? -38.162 -14.242 13.377 1.00 26.45 204 CYS A N 1
ATOM 1602 C CA . CYS A 1 206 ? -37.283 -13.909 12.259 1.00 30.24 204 CYS A CA 1
ATOM 1603 C C . CYS A 1 206 ? -37.352 -14.981 11.174 1.00 23.92 204 CYS A C 1
ATOM 1604 O O . CYS A 1 206 ? -37.471 -14.660 9.983 1.00 27.92 204 CYS A O 1
ATOM 1607 N N . ASP A 1 207 ? -37.286 -16.262 11.569 1.00 23.66 205 ASP A N 1
ATOM 1608 C CA . ASP A 1 207 ? -37.406 -17.354 10.600 1.00 25.03 205 ASP A CA 1
ATOM 1609 C C . ASP A 1 207 ? -38.738 -17.299 9.861 1.00 26.27 205 ASP A C 1
ATOM 1610 O O . ASP A 1 207 ? -38.797 -17.542 8.651 1.00 25.32 205 ASP A O 1
ATOM 1615 N N . ALA A 1 208 ? -39.827 -17.011 10.579 1.00 30.45 206 ALA A N 1
ATOM 1616 C CA . ALA A 1 208 ? -41.131 -16.910 9.923 1.00 29.63 206 ALA A CA 1
ATOM 1617 C C . ALA A 1 208 ? -41.171 -15.746 8.939 1.00 29.52 206 ALA A C 1
ATOM 1618 O O . ALA A 1 208 ? -41.763 -15.862 7.858 1.00 30.48 206 ALA A O 1
ATOM 1620 N N . ALA A 1 209 ? -40.568 -14.614 9.300 1.00 26.81 207 ALA A N 1
ATOM 1621 C CA . ALA A 1 209 ? -40.534 -13.476 8.385 1.00 27.40 207 ALA A CA 1
ATOM 1622 C C . ALA A 1 209 ? -39.771 -13.817 7.109 1.00 30.62 207 ALA A C 1
ATOM 1623 O O . ALA A 1 209 ? -40.188 -13.437 6.006 1.00 29.97 207 ALA A O 1
ATOM 1625 N N . ILE A 1 210 ? -38.645 -14.525 7.239 1.00 28.60 208 ILE A N 1
ATOM 1626 C CA . ILE A 1 210 ? -37.905 -14.957 6.054 1.00 28.04 208 ILE A CA 1
ATOM 1627 C C . ILE A 1 210 ? -38.779 -15.851 5.181 1.00 27.77 208 ILE A C 1
ATOM 1628 O O . ILE A 1 210 ? -38.887 -15.652 3.962 1.00 26.91 208 ILE A O 1
ATOM 1633 N N . ALA A 1 211 ? -39.443 -16.837 5.791 1.00 25.74 209 ALA A N 1
ATOM 1634 C CA . ALA A 1 211 ? -40.257 -17.753 4.993 1.00 26.35 209 ALA A CA 1
ATOM 1635 C C . ALA A 1 211 ? -41.402 -17.029 4.294 1.00 29.40 209 ALA A C 1
ATOM 1636 O O . ALA A 1 211 ? -41.682 -17.298 3.117 1.00 30.72 209 ALA A O 1
ATOM 1638 N N . LYS A 1 212 ? -42.064 -16.089 4.984 1.00 28.76 210 LYS A N 1
ATOM 1639 C CA . LYS A 1 212 ? -43.167 -15.353 4.350 1.00 30.30 210 LYS A CA 1
ATOM 1640 C C . LYS A 1 212 ? -42.667 -14.491 3.197 1.00 32.48 210 LYS A C 1
ATOM 1641 O O . LYS A 1 212 ? -43.356 -14.329 2.176 1.00 30.60 210 LYS A O 1
ATOM 1647 N N . LEU A 1 213 ? -41.471 -13.925 3.348 1.00 29.62 211 LEU A N 1
ATOM 1648 C CA . LEU A 1 213 ? -40.888 -13.090 2.303 1.00 31.45 211 LEU A CA 1
ATOM 1649 C C . LEU A 1 213 ? -40.572 -13.912 1.061 1.00 30.92 211 LEU A C 1
ATOM 1650 O O . LEU A 1 213 ? -40.838 -13.476 -0.066 1.00 32.99 211 LEU A O 1
ATOM 1655 N N . ASN A 1 214 ? -40.019 -15.111 1.243 1.00 27.21 212 ASN A N 1
ATOM 1656 C CA . ASN A 1 214 ? -39.741 -15.968 0.093 1.00 34.55 212 ASN A CA 1
ATOM 1657 C C . ASN A 1 214 ? -41.026 -16.366 -0.624 1.00 38.98 212 ASN A C 1
ATOM 1658 O O . ASN A 1 214 ? -41.078 -16.383 -1.861 1.00 39.75 212 ASN A O 1
ATOM 1663 N N . THR A 1 215 ? -42.086 -16.655 0.137 1.00 35.58 213 THR A N 1
ATOM 1664 C CA . THR A 1 215 ? -43.369 -16.989 -0.471 1.00 37.47 213 THR A CA 1
ATOM 1665 C C . THR A 1 215 ? -43.965 -15.795 -1.198 1.00 40.46 213 THR A C 1
ATOM 1666 O O . THR A 1 215 ? -44.547 -15.946 -2.282 1.00 38.85 213 THR A O 1
ATOM 1670 N N . ALA A 1 216 ? -43.830 -14.595 -0.622 1.00 34.52 214 ALA A N 1
ATOM 1671 C CA . ALA A 1 216 ? -44.341 -13.397 -1.284 1.00 33.53 214 ALA A CA 1
ATOM 1672 C C . ALA A 1 216 ? -43.595 -13.117 -2.583 1.00 32.31 214 ALA A C 1
ATOM 1673 O O . ALA A 1 216 ? -44.209 -12.723 -3.582 1.00 37.95 214 ALA A O 1
ATOM 1675 N N . TYR A 1 217 ? -42.272 -13.310 -2.597 1.00 34.26 215 TYR A N 1
ATOM 1676 C CA . TYR A 1 217 ? -41.551 -13.069 -3.841 1.00 39.59 215 TYR A CA 1
ATOM 1677 C C . TYR A 1 217 ? -41.951 -14.077 -4.907 1.00 45.34 215 TYR A C 1
ATOM 1678 O O . TYR A 1 217 ? -42.139 -13.711 -6.075 1.00 43.10 215 TYR A O 1
ATOM 1687 N N . ALA A 1 218 ? -42.076 -15.352 -4.523 1.00 43.13 216 ALA A N 1
ATOM 1688 C CA . ALA A 1 218 ? -42.516 -16.376 -5.466 1.00 42.65 216 ALA A CA 1
ATOM 1689 C C . ALA A 1 218 ? -43.870 -16.030 -6.069 1.00 44.72 216 ALA A C 1
ATOM 1690 O O . ALA A 1 218 ? -44.066 -16.158 -7.286 1.00 48.44 216 ALA A O 1
ATOM 1692 N N . THR A 1 219 ? -44.817 -15.584 -5.236 1.00 40.82 217 THR A N 1
ATOM 1693 C CA . THR A 1 219 ? -46.117 -15.151 -5.746 1.00 41.13 217 THR A CA 1
ATOM 1694 C C . THR A 1 219 ? -45.966 -14.025 -6.768 1.00 48.77 217 THR A C 1
ATOM 1695 O O . THR A 1 219 ? -46.611 -14.033 -7.825 1.00 48.00 217 THR A O 1
ATOM 1699 N N . ALA A 1 220 ? -45.105 -13.051 -6.474 1.00 44.68 218 ALA A N 1
ATOM 1700 C CA . ALA A 1 220 ? -44.934 -11.928 -7.389 1.00 45.06 218 ALA A CA 1
ATOM 1701 C C . ALA A 1 220 ? -44.231 -12.358 -8.674 1.00 46.47 218 ALA A C 1
ATOM 1702 O O . ALA A 1 220 ? -44.576 -11.880 -9.765 1.00 44.35 218 ALA A O 1
ATOM 1704 N N . TYR A 1 221 ? -43.234 -13.245 -8.564 1.00 46.25 219 TYR A N 1
ATOM 1705 C CA . TYR A 1 221 ? -42.494 -13.668 -9.750 1.00 56.06 219 TYR A CA 1
ATOM 1706 C C . TYR A 1 221 ? -43.382 -14.476 -10.684 1.00 57.03 219 TYR A C 1
ATOM 1707 O O . TYR A 1 221 ? -43.294 -14.336 -11.908 1.00 58.08 21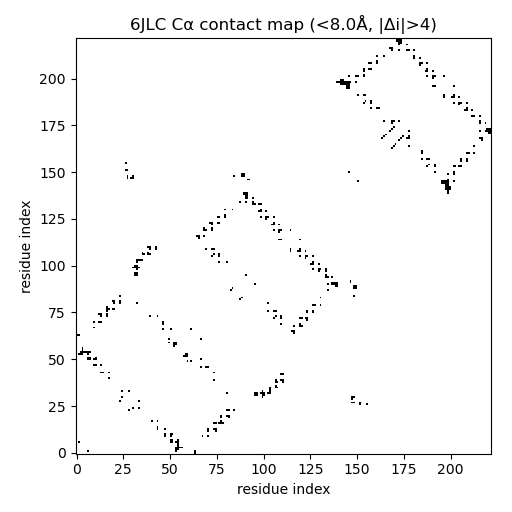9 TYR A O 1
ATOM 1716 N N . SER A 1 222 ? -44.257 -15.309 -10.123 1.00 61.04 220 SER A N 1
ATOM 1717 C CA . SER A 1 222 ? -45.167 -16.112 -10.925 1.00 61.78 220 SER A CA 1
ATOM 1718 C C . SER A 1 222 ? -46.326 -15.305 -11.494 1.00 65.98 220 SER A C 1
ATOM 1719 O O . SER A 1 222 ? -47.073 -15.834 -12.326 1.00 63.10 220 SER A O 1
ATOM 1722 N N . ALA A 1 223 ? -46.486 -14.045 -11.086 1.00 65.84 221 ALA A N 1
ATOM 1723 C CA . ALA A 1 223 ? -47.567 -13.214 -11.603 1.00 67.88 221 ALA A CA 1
ATOM 1724 C C . ALA A 1 223 ? -47.398 -12.972 -13.106 1.00 64.39 221 ALA A C 1
ATOM 1725 O O . ALA A 1 223 ? -46.288 -13.046 -13.637 1.00 57.25 221 ALA A O 1
ATOM 1727 N N . PRO A 1 224 ? -48.492 -12.687 -13.816 1.00 71.82 222 PRO A N 1
ATOM 1728 C CA . PRO A 1 224 ? -48.387 -12.449 -15.265 1.00 77.33 222 PRO A CA 1
ATOM 1729 C C . PRO A 1 224 ? -47.639 -11.158 -15.567 1.00 78.89 222 PRO A C 1
ATOM 1730 O O . PRO A 1 224 ? -47.884 -10.123 -14.944 1.00 84.55 222 PRO A O 1
ATOM 1734 N N . SER A 1 225 ? -46.727 -11.225 -16.534 1.00 74.28 223 SER A N 1
ATOM 1735 C CA . SER A 1 225 ? -46.006 -10.039 -16.969 1.00 71.84 223 SER A CA 1
ATOM 1736 C C . SER A 1 225 ? -46.906 -9.148 -17.829 1.00 78.19 223 SER A C 1
ATOM 1737 O O . SER A 1 225 ? -47.993 -9.544 -18.265 1.00 74.22 223 SER A O 1
ATOM 1740 N N . VAL A 1 226 ? -46.442 -7.921 -18.063 1.00 85.61 224 VAL A N 1
ATOM 1741 C CA . VAL A 1 226 ? -47.127 -6.990 -18.961 1.00 89.55 224 VAL A CA 1
ATOM 1742 C C . VAL A 1 226 ? -46.187 -5.865 -19.380 1.00 91.78 224 VAL A C 1
ATOM 1743 O O . VAL A 1 226 ? -44.969 -5.982 -19.255 1.00 93.30 224 VAL A O 1
#